Protein AF-A0ABD3VIH6-F1 (afdb_monomer_lite)

Foldseek 3Di:
DPPDDQQDADAAEEEDAEDAAAEAHANYQEYAEYEYAYYHYHDYDEVYQYYAEYEYQEYAYADEEEHYADYAEYEYQYAHAHNYAEDYQDYAEYEYAEHAAAEYAEHYQDYAEYYYQEYHHAEYAEPYQYYAEYEYAYYDHHYQEEPYQYYAEYAYAEHAYDHYAANYLDYNYYHYNYYNDDPNRPPNDPPPDD

Secondary structure (DSSP, 8-state):
--------TT--EEE-SEEEE-SS---EEEEEEEE-SEEEEES---SEEEEEEEE-SEEEEEEBS-SEEEEEEEE-SEEEE-SBS-SEEEEEEEE-SEEEEEEES-SEEEEEEEE-SEEEEEEES-SEEEEEEEE-SEEEE--SS-SEEEEEEEEEEEEEE-SSS-SEEE-SEEEEEEEEE-GGGTTTS-----

pLDDT: mean 76.56, std 15.42, range [29.39, 95.69]

Structure (mmCIF, N/CA/C/O backbone):
data_AF-A0ABD3VIH6-F1
#
_entry.id   AF-A0ABD3VIH6-F1
#
loop_
_atom_site.group_PDB
_atom_site.id
_atom_site.type_symbol
_atom_site.label_atom_id
_atom_site.label_alt_id
_atom_site.label_comp_id
_atom_site.label_asym_id
_atom_site.label_entity_id
_atom_site.label_seq_id
_atom_site.pdbx_PDB_ins_code
_atom_site.Cartn_x
_atom_site.Cartn_y
_atom_site.Cartn_z
_atom_site.occupancy
_atom_site.B_iso_or_equiv
_atom_site.auth_seq_id
_atom_site.auth_comp_id
_atom_site.auth_asym_id
_atom_site.auth_atom_id
_atom_site.pdbx_PDB_model_num
ATOM 1 N N . MET A 1 1 ? 9.967 -10.220 -24.319 1.00 29.39 1 MET A N 1
ATOM 2 C CA . MET A 1 1 ? 11.002 -10.322 -23.259 1.00 29.39 1 MET A CA 1
ATOM 3 C C . MET A 1 1 ? 11.987 -9.163 -23.383 1.00 29.39 1 MET A C 1
ATOM 5 O O . MET A 1 1 ? 12.937 -9.267 -24.146 1.00 29.39 1 MET A O 1
ATOM 9 N N . ASN A 1 2 ? 11.777 -8.056 -22.667 1.00 36.09 2 ASN A N 1
ATOM 10 C CA . ASN A 1 2 ? 12.747 -6.958 -22.644 1.00 36.09 2 ASN A CA 1
ATOM 11 C C . ASN A 1 2 ? 13.640 -7.141 -21.406 1.00 36.09 2 ASN A C 1
ATOM 13 O O . ASN A 1 2 ? 13.218 -6.889 -20.279 1.00 36.09 2 ASN A O 1
ATOM 17 N N . LYS A 1 3 ? 14.837 -7.709 -21.594 1.00 35.62 3 LYS A N 1
ATOM 18 C CA . LYS A 1 3 ? 15.811 -7.922 -20.513 1.00 35.62 3 LYS A CA 1
ATOM 19 C C . LYS A 1 3 ? 16.348 -6.545 -20.106 1.00 35.62 3 LYS A C 1
ATOM 21 O O . LYS A 1 3 ? 17.093 -5.934 -20.864 1.00 35.62 3 LYS A O 1
ATOM 26 N N . GLY A 1 4 ? 15.924 -6.040 -18.946 1.00 44.22 4 GLY A N 1
ATOM 27 C CA . GLY A 1 4 ? 16.182 -4.671 -18.500 1.00 44.22 4 GLY A CA 1
ATOM 28 C C . GLY A 1 4 ? 17.665 -4.297 -18.477 1.00 44.22 4 GLY A C 1
ATOM 29 O O . GLY A 1 4 ? 18.470 -4.749 -17.665 1.00 44.22 4 GLY A O 1
ATOM 30 N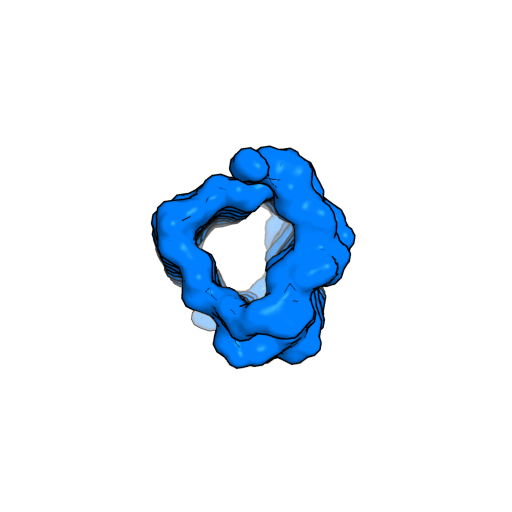 N . LYS A 1 5 ? 18.013 -3.406 -19.394 1.00 41.94 5 LYS A N 1
ATOM 31 C CA . LYS A 1 5 ? 19.244 -2.626 -19.370 1.00 41.94 5 LYS A CA 1
ATOM 32 C C . LYS A 1 5 ? 18.981 -1.380 -18.515 1.00 41.94 5 LYS A C 1
ATOM 34 O O . LYS A 1 5 ? 17.852 -0.900 -18.467 1.00 41.94 5 LYS A O 1
ATOM 39 N N . LEU A 1 6 ? 19.999 -0.847 -17.838 1.00 45.00 6 LEU A N 1
ATOM 40 C CA . LEU A 1 6 ? 19.908 0.463 -17.181 1.00 45.00 6 LEU A CA 1
ATOM 41 C C . LEU A 1 6 ? 19.589 1.513 -18.270 1.00 45.00 6 LEU A C 1
ATOM 43 O O . LEU A 1 6 ? 20.464 1.843 -19.069 1.00 45.00 6 LEU A O 1
ATOM 47 N N . LEU A 1 7 ? 18.346 2.000 -18.348 1.00 53.09 7 LEU A N 1
ATOM 48 C CA . LEU A 1 7 ? 17.840 2.808 -19.472 1.00 53.09 7 LEU A CA 1
ATOM 49 C C . LEU A 1 7 ? 18.227 4.297 -19.383 1.00 53.09 7 LEU A C 1
ATOM 51 O O . LEU A 1 7 ? 17.494 5.153 -19.851 1.00 53.09 7 LEU A O 1
ATOM 55 N N . THR A 1 8 ? 19.433 4.617 -18.902 1.00 50.28 8 THR A N 1
ATOM 56 C CA . THR A 1 8 ? 20.019 5.979 -18.832 1.00 50.28 8 THR A CA 1
ATOM 57 C C . THR A 1 8 ? 19.531 6.878 -17.676 1.00 50.28 8 THR A C 1
ATOM 59 O O . THR A 1 8 ? 18.477 6.679 -17.078 1.00 50.28 8 THR A O 1
ATOM 62 N N . GLN A 1 9 ? 20.336 7.895 -17.326 1.00 54.53 9 GLN A N 1
ATOM 63 C CA . GLN A 1 9 ? 20.065 8.858 -16.240 1.00 54.53 9 GLN A CA 1
ATOM 64 C C . GLN A 1 9 ? 18.928 9.863 -16.535 1.00 54.53 9 GLN A C 1
ATOM 66 O O . GLN A 1 9 ? 18.519 10.571 -15.614 1.00 54.53 9 GLN A O 1
ATOM 71 N N . LYS A 1 10 ? 18.428 9.961 -17.778 1.00 57.69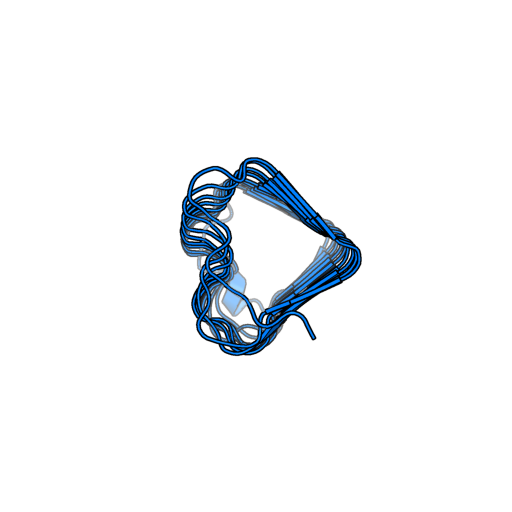 10 LYS A N 1
ATOM 72 C CA . LYS A 1 10 ? 17.572 11.075 -18.244 1.00 57.69 10 LYS A CA 1
ATOM 73 C C . LYS A 1 10 ? 16.137 10.685 -18.644 1.00 57.69 10 LYS A C 1
ATOM 75 O O . LYS A 1 10 ? 15.482 11.451 -19.340 1.00 57.69 10 LYS A O 1
ATOM 80 N N . VAL A 1 11 ? 15.610 9.540 -18.212 1.00 67.12 11 VAL A N 1
ATOM 81 C CA . VAL A 1 11 ? 14.197 9.202 -18.482 1.00 67.12 11 VAL A CA 1
ATOM 82 C C . VAL A 1 11 ? 13.289 9.923 -17.485 1.00 67.12 11 VAL A C 1
ATOM 84 O O . VAL A 1 11 ? 13.303 9.623 -16.295 1.00 67.12 11 VAL A O 1
ATOM 87 N N . THR A 1 12 ? 12.498 10.884 -17.959 1.00 81.50 12 THR A N 1
ATOM 88 C CA . THR A 1 12 ? 11.534 11.630 -17.131 1.00 81.50 12 THR A CA 1
ATOM 89 C C . THR A 1 12 ? 10.175 10.945 -17.055 1.00 81.50 12 THR A C 1
ATOM 91 O O . THR A 1 12 ? 9.548 10.971 -15.998 1.00 81.50 12 THR A O 1
ATOM 94 N N . SER A 1 13 ? 9.745 10.285 -18.125 1.00 84.44 13 SER A N 1
ATOM 95 C CA . SER A 1 13 ? 8.462 9.590 -18.200 1.00 84.44 13 SER A CA 1
ATOM 96 C C . SER A 1 13 ? 8.621 8.273 -18.946 1.00 84.44 13 SER A C 1
ATOM 98 O O . SER A 1 13 ? 9.423 8.181 -19.874 1.00 84.44 13 SER A O 1
ATOM 100 N N . LEU A 1 14 ? 7.866 7.258 -18.542 1.00 84.12 14 LEU A N 1
ATOM 101 C CA . LEU A 1 14 ? 7.833 5.957 -19.200 1.00 84.12 14 LEU A CA 1
ATOM 102 C C . LEU A 1 14 ? 6.381 5.474 -19.268 1.00 84.12 14 LEU A C 1
ATOM 104 O O . LEU A 1 14 ? 5.651 5.590 -18.287 1.00 84.12 14 LEU A O 1
ATOM 108 N N . SER A 1 15 ? 5.981 4.938 -20.418 1.00 86.75 15 SER A N 1
ATOM 109 C CA . SER A 1 15 ? 4.674 4.316 -20.611 1.00 86.75 15 SER A CA 1
ATOM 110 C C . SER A 1 15 ? 4.834 3.005 -21.368 1.00 86.75 15 SER A C 1
ATOM 112 O O . SER A 1 15 ? 5.624 2.931 -22.312 1.00 86.75 15 SER A O 1
ATOM 114 N N . CYS A 1 16 ? 4.124 1.969 -20.944 1.00 82.19 16 CYS A N 1
ATOM 115 C CA . CYS A 1 16 ? 4.079 0.676 -21.619 1.00 82.19 16 CYS A CA 1
ATOM 116 C C . CYS A 1 16 ? 2.756 -0.024 -21.298 1.00 82.19 16 CYS A C 1
ATOM 118 O O . CYS A 1 16 ? 2.253 0.201 -20.207 1.00 82.19 16 CYS A O 1
ATOM 120 N N . PRO A 1 17 ? 2.207 -0.882 -22.174 1.00 80.62 17 PRO A N 1
ATOM 121 C CA . PRO A 1 17 ? 1.016 -1.667 -21.846 1.00 80.62 17 PRO A CA 1
ATOM 122 C C . PRO A 1 17 ? 1.252 -2.520 -20.597 1.00 80.62 17 PRO A C 1
ATOM 124 O O . PRO A 1 17 ? 0.659 -2.241 -19.565 1.00 80.62 17 PRO A O 1
ATOM 127 N N . ASP A 1 18 ? 2.254 -3.403 -20.634 1.00 85.56 18 ASP A N 1
ATOM 128 C CA . ASP A 1 18 ? 2.557 -4.298 -19.516 1.00 85.56 18 ASP A CA 1
ATOM 129 C C . ASP A 1 18 ? 4.038 -4.251 -19.156 1.00 85.56 18 ASP A C 1
ATOM 131 O O . ASP A 1 18 ? 4.921 -4.185 -20.024 1.00 85.56 18 ASP A O 1
ATOM 135 N N . LEU A 1 19 ? 4.329 -4.345 -17.861 1.00 84.12 19 LEU A N 1
ATOM 136 C CA . LEU A 1 19 ? 5.689 -4.454 -17.356 1.00 84.12 19 LEU A CA 1
ATOM 137 C C . LEU A 1 19 ? 5.824 -5.590 -16.344 1.00 84.12 19 LEU A C 1
ATOM 139 O O . LEU A 1 19 ? 5.275 -5.558 -15.246 1.00 84.12 19 LEU A O 1
ATOM 143 N N . TYR A 1 20 ? 6.692 -6.543 -16.679 1.00 81.06 20 TYR A N 1
ATOM 144 C CA . TYR A 1 20 ? 7.114 -7.615 -15.782 1.00 81.06 20 TYR A CA 1
ATOM 145 C C . TYR A 1 20 ? 8.536 -7.353 -15.279 1.00 81.06 20 TYR A C 1
ATOM 147 O O . TYR A 1 20 ? 9.520 -7.533 -16.002 1.00 81.06 20 TYR A O 1
ATOM 155 N N . VAL A 1 21 ? 8.662 -6.942 -14.019 1.00 75.69 21 VAL A N 1
ATOM 156 C CA . VAL A 1 21 ? 9.949 -6.707 -13.353 1.00 75.69 21 VAL A CA 1
ATOM 157 C C . VAL A 1 21 ? 10.338 -7.963 -12.585 1.00 75.69 21 VAL A C 1
ATOM 159 O O . VAL A 1 21 ? 9.818 -8.194 -11.495 1.00 75.69 21 VAL A O 1
ATOM 162 N N . ASN A 1 22 ? 11.251 -8.763 -13.151 1.00 66.06 22 ASN A N 1
ATOM 163 C CA . ASN A 1 22 ? 11.534 -10.122 -12.666 1.00 66.06 22 ASN A CA 1
ATOM 164 C C . ASN A 1 22 ? 12.989 -10.383 -12.209 1.00 66.06 22 ASN A C 1
ATOM 166 O O . ASN A 1 22 ? 13.231 -11.437 -11.629 1.00 66.06 22 ASN A O 1
ATOM 170 N N . MET A 1 23 ? 13.958 -9.481 -12.452 1.00 51.53 23 MET A N 1
ATOM 171 C CA . MET A 1 23 ? 15.358 -9.623 -11.992 1.00 51.53 23 MET A CA 1
ATOM 172 C C . MET A 1 23 ? 16.087 -8.276 -11.817 1.00 51.53 23 MET A C 1
ATOM 174 O O . MET A 1 23 ? 15.589 -7.242 -12.243 1.00 51.53 23 MET A O 1
ATOM 178 N N . GLU A 1 24 ? 17.240 -8.318 -11.132 1.00 54.38 24 GLU A N 1
ATOM 179 C CA . GLU A 1 24 ? 18.151 -7.267 -10.618 1.00 54.38 24 GLU A CA 1
ATOM 180 C C . GLU A 1 24 ? 18.366 -5.989 -11.458 1.00 54.38 24 GLU A C 1
ATOM 182 O O . GLU A 1 24 ? 19.482 -5.657 -11.851 1.00 54.38 24 GLU A O 1
ATOM 187 N N . GLN A 1 25 ? 17.317 -5.220 -11.726 1.00 53.31 25 GLN A N 1
ATOM 188 C CA . GLN A 1 25 ? 17.396 -4.106 -12.666 1.00 53.31 25 GLN A CA 1
ATOM 189 C C . GLN A 1 25 ? 16.786 -2.850 -12.061 1.00 53.31 25 GLN A C 1
ATOM 191 O O . GLN A 1 25 ? 15.627 -2.828 -11.656 1.00 53.31 25 GLN A O 1
ATOM 196 N N . ARG A 1 26 ? 17.592 -1.784 -12.017 1.00 61.09 26 ARG A N 1
ATOM 197 C CA . ARG A 1 26 ? 17.090 -0.421 -11.835 1.00 61.09 26 ARG A CA 1
ATOM 198 C C . ARG A 1 26 ? 16.851 0.172 -13.214 1.00 61.09 26 ARG A C 1
ATOM 200 O O . ARG A 1 26 ? 17.785 0.216 -14.009 1.00 61.09 26 ARG A O 1
ATOM 207 N N . PHE A 1 27 ? 15.645 0.662 -13.476 1.00 65.38 27 PHE A N 1
ATOM 208 C CA . PHE A 1 27 ? 15.336 1.291 -14.762 1.00 65.38 27 PHE A CA 1
ATOM 209 C C . PHE A 1 27 ? 15.878 2.717 -14.821 1.00 65.38 27 PHE A C 1
ATOM 211 O O . PHE A 1 27 ? 16.510 3.091 -15.804 1.00 65.38 27 PHE A O 1
ATOM 218 N N . ALA A 1 28 ? 15.693 3.487 -13.743 1.00 70.38 28 ALA A N 1
ATOM 219 C CA . ALA A 1 28 ? 16.123 4.880 -13.684 1.00 70.38 28 ALA A CA 1
ATOM 220 C C . ALA A 1 28 ? 16.535 5.328 -12.273 1.00 70.38 28 ALA A C 1
ATOM 222 O O . ALA A 1 28 ? 16.116 4.782 -11.247 1.00 70.38 28 ALA A O 1
ATOM 223 N N . GLN A 1 29 ? 17.340 6.390 -12.198 1.00 77.69 29 GLN A N 1
ATOM 224 C CA . GLN A 1 29 ? 17.613 7.066 -10.927 1.00 77.69 29 GLN A CA 1
ATOM 225 C C . GLN A 1 29 ? 16.412 7.917 -10.488 1.00 77.69 29 GLN A C 1
ATOM 227 O O . GLN A 1 29 ? 16.014 7.894 -9.320 1.00 77.69 29 GLN A O 1
ATOM 232 N N . LYS A 1 30 ? 15.816 8.654 -11.423 1.00 83.00 30 LYS A N 1
ATOM 233 C CA . LYS A 1 30 ? 14.614 9.458 -11.214 1.00 83.00 30 LYS A CA 1
ATOM 234 C C . LYS A 1 30 ? 13.673 9.206 -12.382 1.00 83.00 30 LYS A C 1
ATOM 236 O O . LYS A 1 30 ? 14.130 9.233 -13.512 1.00 83.00 30 LYS A O 1
ATOM 241 N N . LEU A 1 31 ? 12.404 8.990 -12.077 1.00 85.12 31 LEU A N 1
ATOM 242 C CA . LEU A 1 31 ? 11.290 9.014 -13.014 1.00 85.12 31 LEU A CA 1
ATOM 243 C C . LEU A 1 31 ? 10.265 9.997 -12.446 1.00 85.12 31 LEU A C 1
ATOM 245 O O . LEU A 1 31 ? 9.973 9.979 -11.251 1.00 85.12 31 LEU A O 1
ATOM 249 N N . THR A 1 32 ? 9.743 10.888 -13.272 1.00 90.50 32 THR A N 1
ATOM 250 C CA . THR A 1 32 ? 8.636 11.763 -12.883 1.00 90.50 32 THR A CA 1
ATOM 251 C C . THR A 1 32 ? 7.331 10.986 -12.978 1.00 90.50 32 THR A C 1
ATOM 253 O O . THR A 1 32 ? 6.587 10.942 -12.003 1.00 90.50 32 THR A O 1
ATOM 256 N N . SER A 1 33 ? 7.082 10.304 -14.094 1.00 90.62 33 SER A N 1
ATOM 257 C CA . SER A 1 33 ? 5.862 9.515 -14.277 1.00 90.62 33 SER A CA 1
ATOM 258 C C . SER A 1 33 ? 6.155 8.127 -14.838 1.00 90.62 33 SER A C 1
ATOM 260 O O . SER A 1 33 ? 7.060 7.950 -15.655 1.00 90.62 33 SER A O 1
ATOM 262 N N . PHE A 1 34 ? 5.402 7.138 -14.370 1.00 89.56 34 PHE A N 1
ATOM 263 C CA . PHE A 1 34 ? 5.342 5.816 -14.975 1.00 89.56 34 PHE A CA 1
ATOM 264 C C . PHE A 1 34 ? 3.878 5.401 -15.105 1.00 89.56 34 PHE A C 1
ATOM 266 O O . PHE A 1 34 ? 3.138 5.490 -14.122 1.00 89.56 34 PHE A O 1
ATOM 273 N N . SER A 1 35 ? 3.474 4.989 -16.305 1.00 90.75 35 SER A N 1
ATOM 274 C CA . SER A 1 35 ? 2.123 4.505 -16.584 1.00 90.75 35 SER A CA 1
ATOM 275 C C . SER A 1 35 ? 2.139 3.150 -17.275 1.00 90.75 35 SER A C 1
ATOM 277 O O . SER A 1 35 ? 2.904 2.949 -18.219 1.00 90.75 35 SER A O 1
ATOM 279 N N . CYS A 1 36 ? 1.264 2.248 -16.855 1.00 88.12 36 CYS A N 1
ATOM 280 C CA . CYS A 1 36 ? 0.989 1.017 -17.588 1.00 88.12 36 CYS A CA 1
ATOM 281 C C . CYS A 1 36 ? -0.458 0.560 -17.415 1.00 88.12 36 CYS A C 1
ATOM 283 O O . CYS A 1 36 ? -1.202 1.184 -16.668 1.00 88.12 36 CYS A O 1
ATOM 285 N N . GLN A 1 37 ? -0.878 -0.474 -18.133 1.00 90.31 37 GLN A N 1
ATOM 286 C CA . GLN A 1 37 ? -2.044 -1.255 -17.731 1.00 90.31 37 GLN A CA 1
ATOM 287 C C . GLN A 1 37 ? -1.614 -2.169 -16.589 1.00 90.31 37 GLN A C 1
ATOM 289 O O . GLN A 1 37 ? -1.944 -1.861 -15.444 1.00 90.31 37 GLN A O 1
ATOM 294 N N . ASP A 1 38 ? -0.708 -3.113 -16.859 1.00 89.62 38 ASP A N 1
ATOM 295 C CA . ASP A 1 38 ? -0.347 -4.127 -15.869 1.00 89.62 38 ASP A CA 1
ATOM 296 C C . ASP A 1 38 ? 1.100 -3.997 -15.392 1.00 89.62 38 ASP A C 1
ATOM 298 O O . ASP A 1 38 ? 2.065 -4.018 -16.168 1.00 89.62 38 ASP A O 1
ATOM 302 N N . LEU A 1 39 ? 1.282 -3.906 -14.073 1.00 87.38 39 LEU A N 1
ATOM 303 C CA . LEU A 1 39 ? 2.591 -3.931 -13.430 1.00 87.38 39 LEU A CA 1
ATOM 304 C C . LEU A 1 39 ? 2.750 -5.167 -12.548 1.00 87.38 39 LEU A C 1
ATOM 306 O O . LEU A 1 39 ? 2.288 -5.219 -11.407 1.00 87.38 39 LEU A O 1
ATOM 310 N N . HIS A 1 40 ? 3.544 -6.123 -13.015 1.00 86.06 40 HIS A N 1
ATOM 311 C CA . HIS A 1 40 ? 3.919 -7.290 -12.227 1.00 86.06 40 HIS A CA 1
ATOM 312 C C . HIS A 1 40 ? 5.345 -7.156 -11.698 1.00 86.06 40 HIS A C 1
ATOM 314 O O . HIS A 1 40 ? 6.316 -7.068 -12.452 1.00 86.06 40 HIS A O 1
ATOM 320 N N . VAL A 1 41 ? 5.497 -7.195 -10.375 1.00 79.75 41 VAL A N 1
ATOM 321 C CA . VAL A 1 41 ? 6.793 -7.063 -9.701 1.00 79.75 41 VAL A CA 1
ATOM 322 C C . VAL A 1 41 ? 7.097 -8.319 -8.895 1.00 79.75 41 VAL A C 1
ATOM 324 O O . VAL A 1 41 ? 6.589 -8.538 -7.788 1.00 79.75 41 VAL A O 1
ATOM 327 N N . ASN A 1 42 ? 8.008 -9.128 -9.430 1.00 75.06 42 ASN A N 1
ATOM 328 C CA . ASN A 1 42 ? 8.465 -10.377 -8.835 1.00 75.06 42 ASN A CA 1
ATOM 329 C C . ASN A 1 42 ? 9.978 -10.313 -8.573 1.00 75.06 42 ASN A C 1
ATOM 331 O O . ASN A 1 42 ? 10.736 -9.866 -9.417 1.00 75.06 42 ASN A O 1
ATOM 335 N N . LYS A 1 43 ? 10.446 -10.778 -7.406 1.00 66.31 43 LYS A N 1
ATOM 336 C CA . LYS A 1 43 ? 11.869 -11.045 -7.085 1.00 66.31 43 LYS A CA 1
ATOM 337 C C . LYS A 1 43 ? 12.886 -10.092 -7.755 1.00 66.31 43 LYS A C 1
ATOM 339 O O . LYS A 1 43 ? 13.622 -10.471 -8.652 1.00 66.31 43 LYS A O 1
ATOM 344 N N . GLY A 1 44 ? 12.994 -8.856 -7.283 1.00 58.28 44 GLY A N 1
ATOM 345 C CA . GLY A 1 44 ? 13.927 -7.886 -7.869 1.00 58.28 44 GLY A CA 1
ATOM 346 C C . GLY A 1 44 ? 13.838 -6.533 -7.178 1.00 58.28 44 GLY A C 1
ATOM 347 O O . GLY A 1 44 ? 12.890 -6.277 -6.430 1.00 58.28 44 GLY A O 1
ATOM 348 N N . LYS A 1 45 ? 14.858 -5.678 -7.333 1.00 66.19 45 LYS A N 1
ATOM 349 C CA . LYS A 1 45 ? 14.916 -4.362 -6.672 1.00 66.19 45 LYS A CA 1
ATOM 350 C C . LYS A 1 45 ? 14.597 -3.229 -7.645 1.00 66.19 45 LYS A C 1
ATOM 352 O O . LYS A 1 45 ? 15.323 -3.047 -8.604 1.00 66.19 45 LYS A O 1
ATOM 357 N N . ARG A 1 46 ? 13.651 -2.390 -7.218 1.00 71.81 46 ARG A N 1
ATOM 358 C CA . ARG A 1 46 ? 13.386 -0.988 -7.574 1.00 71.81 46 ARG A CA 1
ATOM 359 C C . ARG A 1 46 ? 13.302 -0.621 -9.056 1.00 71.81 46 ARG A C 1
ATOM 361 O O . ARG A 1 46 ? 14.326 -0.457 -9.706 1.00 71.81 46 ARG A O 1
ATOM 368 N N . LEU A 1 47 ? 12.095 -0.254 -9.486 1.00 74.06 47 LEU A N 1
ATOM 369 C CA . LEU A 1 47 ? 11.844 0.457 -10.740 1.00 74.06 47 LEU A CA 1
ATOM 370 C C . LEU A 1 47 ? 12.689 1.742 -10.816 1.00 74.06 47 LEU A C 1
ATOM 372 O O . LEU A 1 47 ? 13.440 1.958 -11.765 1.00 74.06 47 LEU A O 1
ATOM 376 N N . ALA A 1 48 ? 12.641 2.552 -9.755 1.00 78.12 48 ALA A N 1
ATOM 377 C CA . ALA A 1 48 ? 13.413 3.783 -9.645 1.00 78.12 48 ALA A CA 1
ATOM 378 C C . ALA A 1 48 ? 13.886 4.054 -8.215 1.00 78.12 48 ALA A C 1
ATOM 380 O O . ALA A 1 48 ? 13.412 3.465 -7.239 1.00 78.12 48 ALA A O 1
ATOM 381 N N . HIS A 1 49 ? 14.834 4.978 -8.057 1.00 82.62 49 HIS A N 1
ATOM 382 C CA . HIS A 1 49 ? 15.145 5.506 -6.729 1.00 82.62 49 HIS A CA 1
ATOM 383 C C . HIS A 1 49 ? 14.116 6.563 -6.287 1.00 82.62 49 HIS A C 1
ATOM 385 O O . HIS A 1 49 ? 13.673 6.526 -5.136 1.00 82.62 49 HIS A O 1
ATOM 391 N N . LYS A 1 50 ? 13.702 7.457 -7.191 1.00 86.56 50 LYS A N 1
ATOM 392 C CA . LYS A 1 50 ? 12.566 8.372 -7.003 1.00 86.56 50 LYS A CA 1
ATOM 393 C C . LYS A 1 50 ? 11.587 8.203 -8.158 1.00 86.56 50 LYS A C 1
ATOM 395 O O . LYS A 1 50 ? 12.020 8.217 -9.306 1.00 86.56 50 LYS A O 1
ATOM 400 N N . LEU A 1 51 ? 10.311 8.083 -7.823 1.00 88.56 51 LEU A N 1
ATOM 401 C CA . LEU A 1 51 ? 9.191 8.127 -8.751 1.00 88.56 51 LEU A CA 1
ATOM 402 C C . LEU A 1 51 ? 8.212 9.181 -8.229 1.00 88.56 51 LEU A C 1
ATOM 404 O O . LEU A 1 51 ? 7.910 9.155 -7.040 1.00 88.56 51 LEU A O 1
ATOM 408 N N . THR A 1 52 ? 7.763 10.136 -9.038 1.00 93.06 52 THR A N 1
ATOM 409 C CA . THR A 1 52 ? 6.763 11.104 -8.547 1.00 93.06 52 THR A CA 1
ATOM 410 C C . THR A 1 52 ? 5.366 10.501 -8.629 1.00 93.06 52 THR A C 1
ATOM 412 O O . THR A 1 52 ? 4.681 10.455 -7.609 1.00 93.06 52 THR A O 1
ATOM 415 N N . SER A 1 53 ? 4.980 9.980 -9.793 1.00 93.69 53 SER A N 1
ATOM 416 C CA . SER A 1 53 ? 3.666 9.381 -10.028 1.00 93.69 53 SER A CA 1
ATOM 417 C C . SER A 1 53 ? 3.777 7.995 -10.659 1.00 93.69 53 SER A C 1
ATOM 419 O O . SER A 1 53 ? 4.556 7.801 -11.594 1.00 93.69 53 SER A O 1
ATOM 421 N N . LEU A 1 54 ? 2.991 7.054 -10.142 1.00 92.62 54 LEU A N 1
ATOM 422 C CA . LEU A 1 54 ? 2.727 5.755 -10.745 1.00 92.62 54 LEU A CA 1
ATOM 423 C C . LEU A 1 54 ? 1.228 5.627 -11.005 1.00 92.62 54 LEU A C 1
ATOM 425 O O . LEU A 1 54 ? 0.445 5.755 -10.064 1.00 92.62 54 LEU A O 1
ATOM 429 N N . SER A 1 55 ? 0.864 5.352 -12.254 1.00 94.62 55 SER A N 1
ATOM 430 C CA . SER A 1 55 ? -0.495 4.992 -12.647 1.00 94.62 55 SER A CA 1
ATOM 431 C C . SER A 1 55 ? -0.507 3.609 -13.286 1.00 94.62 55 SER A C 1
ATOM 433 O O . SER A 1 55 ? 0.269 3.353 -14.203 1.00 94.62 55 SER A O 1
ATOM 435 N N . CYS A 1 56 ? -1.389 2.734 -12.836 1.00 92.38 56 CYS A N 1
ATOM 436 C CA . CYS A 1 56 ? -1.646 1.448 -13.480 1.00 92.38 56 CYS A CA 1
ATOM 437 C C . CYS A 1 56 ? -3.120 1.068 -13.362 1.00 92.38 56 CYS A C 1
ATOM 439 O O . CYS A 1 56 ? -3.835 1.720 -12.606 1.00 92.38 56 CYS A O 1
ATOM 441 N N . GLN A 1 57 ? -3.572 0.091 -14.144 1.00 93.62 57 GLN A N 1
ATOM 442 C CA . GLN A 1 57 ? -4.857 -0.575 -13.909 1.00 93.62 57 GLN A CA 1
ATOM 443 C C . GLN A 1 57 ? -4.657 -1.620 -12.811 1.00 93.62 57 GLN A C 1
ATOM 445 O O . GLN A 1 57 ? -5.207 -1.489 -11.718 1.00 93.62 57 GLN A O 1
ATOM 450 N N . ASP A 1 58 ? -3.702 -2.518 -13.047 1.00 93.06 58 ASP A N 1
ATOM 451 C CA . ASP A 1 58 ? -3.371 -3.607 -12.146 1.00 93.06 58 ASP A CA 1
ATOM 452 C C . ASP A 1 58 ? -1.922 -3.530 -11.670 1.00 93.06 58 ASP A C 1
ATOM 454 O O . ASP A 1 58 ? -0.971 -3.311 -12.432 1.00 93.06 58 ASP A O 1
ATOM 458 N N . LEU A 1 59 ? -1.722 -3.765 -10.375 1.00 90.00 59 LEU A N 1
ATOM 459 C CA . LEU A 1 59 ? -0.393 -3.894 -9.796 1.00 90.00 59 LEU A CA 1
ATOM 460 C C . LEU A 1 59 ? -0.327 -5.114 -8.892 1.00 90.00 59 LEU A C 1
ATOM 462 O O . LEU A 1 59 ? -0.871 -5.145 -7.788 1.00 90.00 59 LEU A O 1
ATOM 466 N N . HIS A 1 60 ? 0.477 -6.085 -9.316 1.00 87.88 60 HIS A N 1
ATOM 467 C CA . HIS A 1 60 ? 0.736 -7.300 -8.559 1.00 87.88 60 HIS A CA 1
ATOM 468 C C . HIS A 1 60 ? 2.179 -7.329 -8.056 1.00 87.88 60 HIS A C 1
ATOM 470 O O . HIS A 1 60 ? 3.136 -7.468 -8.824 1.00 87.88 60 HIS A O 1
ATOM 476 N N . MET A 1 61 ? 2.361 -7.274 -6.737 1.00 81.44 61 MET A N 1
ATOM 477 C CA . MET A 1 61 ? 3.658 -7.496 -6.093 1.00 81.44 61 MET A CA 1
ATOM 478 C C . MET A 1 61 ? 3.640 -8.799 -5.307 1.00 81.44 61 MET A C 1
ATOM 480 O O . MET A 1 61 ? 2.872 -8.908 -4.364 1.00 81.44 61 MET A O 1
ATOM 484 N N . ASN A 1 62 ? 4.522 -9.757 -5.612 1.00 75.75 62 ASN A N 1
ATOM 485 C CA . ASN A 1 62 ? 4.493 -11.065 -4.930 1.00 75.75 62 ASN A CA 1
ATOM 486 C C . ASN A 1 62 ? 5.657 -11.368 -3.983 1.00 75.75 62 ASN A C 1
ATOM 488 O O . ASN A 1 62 ? 5.474 -12.023 -2.963 1.00 75.75 62 ASN A O 1
ATOM 492 N N . LYS A 1 63 ? 6.896 -11.034 -4.356 1.00 69.19 63 LYS A N 1
ATOM 493 C CA . LYS A 1 63 ? 8.098 -11.328 -3.548 1.00 69.19 63 LYS A CA 1
ATOM 494 C C . LYS A 1 63 ? 9.124 -10.235 -3.788 1.00 69.19 63 LYS A C 1
ATOM 496 O O . LYS A 1 63 ? 10.017 -10.391 -4.614 1.00 69.19 63 LYS A O 1
ATOM 501 N N . GLY A 1 64 ? 8.976 -9.103 -3.106 1.00 62.16 64 GLY A N 1
ATOM 502 C CA . GLY A 1 64 ? 9.752 -7.892 -3.387 1.00 62.16 64 GLY A CA 1
ATOM 503 C C . GLY A 1 64 ? 10.228 -7.166 -2.132 1.00 62.16 64 GLY A C 1
ATOM 504 O O . GLY A 1 64 ? 9.593 -7.216 -1.076 1.00 62.16 64 GLY A O 1
ATOM 505 N N . LYS A 1 65 ? 11.372 -6.473 -2.239 1.00 61.97 65 LYS A N 1
ATOM 506 C CA . LYS A 1 65 ? 11.892 -5.630 -1.145 1.00 61.97 65 LYS A CA 1
ATOM 507 C C . LYS A 1 65 ? 11.426 -4.176 -1.228 1.00 61.97 65 LYS A C 1
ATOM 509 O O . LYS A 1 65 ? 11.146 -3.596 -0.185 1.00 61.97 65 LYS A O 1
ATOM 514 N N . LEU A 1 66 ? 11.450 -3.573 -2.422 1.00 72.69 66 LEU A N 1
ATOM 515 C CA . LEU A 1 66 ? 11.091 -2.166 -2.633 1.00 72.69 66 LEU A CA 1
ATOM 516 C C . LEU A 1 66 ? 10.861 -1.845 -4.118 1.00 72.69 66 LEU A C 1
ATOM 518 O O . LEU A 1 66 ? 11.766 -2.109 -4.914 1.00 72.69 66 LEU A O 1
ATOM 522 N N . LEU A 1 67 ? 9.732 -1.211 -4.461 1.00 77.00 67 LEU A N 1
ATOM 523 C CA . LEU A 1 67 ? 9.455 -0.667 -5.801 1.00 77.00 67 LEU A CA 1
ATOM 524 C C . LEU A 1 67 ? 10.196 0.654 -6.034 1.00 77.00 67 LEU A C 1
ATOM 526 O O . LEU A 1 67 ? 10.848 0.845 -7.057 1.00 77.00 67 LEU A O 1
ATOM 530 N N . THR A 1 68 ? 10.141 1.563 -5.064 1.00 81.44 68 THR A N 1
ATOM 531 C CA . THR A 1 68 ? 10.861 2.840 -5.114 1.00 81.44 68 THR A CA 1
ATOM 532 C C . THR A 1 68 ? 11.159 3.355 -3.715 1.00 81.44 68 THR A C 1
ATOM 534 O O . THR A 1 68 ? 10.536 2.972 -2.728 1.00 81.44 68 THR A O 1
ATOM 537 N N . GLN A 1 69 ? 12.160 4.219 -3.589 1.00 85.50 69 GLN A N 1
ATOM 538 C CA . GLN A 1 69 ? 12.457 4.828 -2.301 1.00 85.50 69 GLN A CA 1
ATOM 539 C C . GLN A 1 69 ? 11.455 5.926 -1.948 1.00 85.50 69 GLN A C 1
ATOM 541 O O . GLN A 1 69 ? 11.008 6.014 -0.804 1.00 85.50 69 GLN A O 1
ATOM 546 N N . LYS A 1 70 ? 11.081 6.734 -2.936 1.00 89.06 70 LYS A N 1
ATOM 547 C CA . LYS A 1 70 ? 10.056 7.764 -2.801 1.00 89.06 70 LYS A CA 1
ATOM 548 C C . LYS A 1 70 ? 9.058 7.605 -3.933 1.00 89.06 70 LYS A C 1
ATOM 550 O O . LYS A 1 70 ? 9.478 7.511 -5.086 1.00 89.06 70 LYS A O 1
ATOM 555 N N . LEU A 1 71 ? 7.790 7.577 -3.558 1.00 90.25 71 LEU A N 1
ATOM 556 C CA . LEU A 1 71 ? 6.642 7.712 -4.432 1.00 90.25 71 LEU A CA 1
ATOM 557 C C . LEU A 1 71 ? 5.781 8.844 -3.879 1.00 90.25 71 LEU A C 1
ATOM 559 O O . LEU A 1 71 ? 5.582 8.904 -2.667 1.00 90.25 71 LEU A O 1
ATOM 563 N N . THR A 1 72 ? 5.330 9.776 -4.709 1.00 93.56 72 THR A N 1
ATOM 564 C CA . THR A 1 72 ? 4.409 10.815 -4.227 1.00 93.56 72 THR A CA 1
ATOM 565 C C . THR A 1 72 ? 2.975 10.340 -4.397 1.00 93.56 72 THR A C 1
ATOM 567 O O . THR A 1 72 ? 2.230 10.342 -3.420 1.00 93.56 72 THR A O 1
ATOM 570 N N . PHE A 1 73 ? 2.635 9.859 -5.592 1.00 94.31 73 PHE A N 1
ATOM 571 C CA . PHE A 1 73 ? 1.293 9.414 -5.953 1.00 94.31 73 PHE A CA 1
ATOM 572 C C . PHE A 1 73 ? 1.327 7.999 -6.526 1.00 94.31 73 PHE A C 1
ATOM 574 O O . PHE A 1 73 ? 2.150 7.697 -7.391 1.00 94.31 73 PHE A O 1
ATOM 581 N N . LEU A 1 74 ? 0.427 7.153 -6.036 1.00 93.50 74 LEU A N 1
ATOM 582 C CA . LEU A 1 74 ? 0.081 5.871 -6.634 1.00 93.50 74 LEU A CA 1
ATOM 583 C C . LEU A 1 74 ? -1.418 5.871 -6.927 1.00 93.50 74 LEU A C 1
ATOM 585 O O . LEU A 1 74 ? -2.206 6.023 -5.996 1.00 93.50 74 LEU A O 1
ATOM 589 N N . SER A 1 75 ? -1.778 5.693 -8.193 1.00 95.69 75 SER A N 1
ATOM 590 C CA . SER A 1 75 ? -3.149 5.444 -8.631 1.00 95.69 75 SER A CA 1
ATOM 591 C C . SER A 1 75 ? -3.203 4.077 -9.291 1.00 95.69 75 SER A C 1
ATOM 593 O O . SER A 1 75 ? -2.509 3.849 -10.280 1.00 95.69 75 SER A O 1
ATOM 595 N N . CYS A 1 76 ? -3.979 3.166 -8.724 1.00 93.81 76 CYS A N 1
ATOM 596 C CA . CYS A 1 76 ? -4.127 1.812 -9.243 1.00 93.81 76 CYS A CA 1
ATOM 597 C C . CYS A 1 76 ? -5.476 1.274 -8.789 1.00 93.81 76 CYS A C 1
ATOM 599 O O . CYS A 1 76 ? -5.595 1.074 -7.586 1.00 93.81 76 CYS A O 1
ATOM 601 N N . PRO A 1 77 ? -6.474 1.084 -9.668 1.00 94.62 77 PRO A N 1
ATOM 602 C CA . PRO A 1 77 ? -7.731 0.431 -9.316 1.00 94.62 77 PRO A CA 1
ATOM 603 C C . PRO A 1 77 ? -7.504 -0.843 -8.505 1.00 94.62 77 PRO A C 1
ATOM 605 O O . PRO A 1 77 ? -7.980 -0.897 -7.375 1.00 94.62 77 PRO A O 1
ATOM 608 N N . ASP A 1 78 ? -6.642 -1.738 -8.990 1.00 93.50 78 ASP A N 1
ATOM 609 C CA . ASP A 1 78 ? -6.453 -3.060 -8.399 1.00 93.50 78 ASP A CA 1
ATOM 610 C C . ASP A 1 78 ? -5.031 -3.269 -7.871 1.00 93.50 78 ASP A C 1
ATOM 612 O O . ASP A 1 78 ? -4.073 -3.537 -8.607 1.00 93.50 78 ASP A O 1
ATOM 616 N N . LEU A 1 79 ? -4.862 -3.157 -6.550 1.00 90.50 79 LEU A N 1
ATOM 617 C CA . LEU A 1 79 ? -3.561 -3.294 -5.901 1.00 90.50 79 LEU A CA 1
ATOM 618 C C . LEU A 1 79 ? -3.452 -4.594 -5.100 1.00 90.50 79 LEU A C 1
ATOM 620 O O . LEU A 1 79 ? -3.925 -4.717 -3.969 1.00 90.50 79 LEU A O 1
ATOM 624 N N . HIS A 1 80 ? -2.682 -5.537 -5.633 1.00 88.19 80 HIS A N 1
ATOM 625 C CA . HIS A 1 80 ? -2.439 -6.833 -5.015 1.00 88.19 80 HIS A CA 1
ATOM 626 C C . HIS A 1 80 ? -1.012 -6.932 -4.470 1.00 88.19 80 HIS A C 1
ATOM 628 O O . HIS A 1 80 ? -0.030 -7.048 -5.209 1.00 88.19 80 HIS A O 1
ATOM 634 N N . VAL A 1 81 ? -0.876 -6.944 -3.142 1.00 81.00 81 VAL A N 1
ATOM 635 C CA . VAL A 1 81 ? 0.421 -7.002 -2.456 1.00 81.00 81 VAL A CA 1
ATOM 636 C C . VAL A 1 81 ? 0.540 -8.279 -1.623 1.00 81.00 81 VAL A C 1
ATOM 638 O O . VAL A 1 81 ? -0.032 -8.440 -0.545 1.00 81.00 81 VAL A O 1
ATOM 641 N N . ASN A 1 82 ? 1.377 -9.192 -2.097 1.00 76.94 82 ASN A N 1
ATOM 642 C CA . ASN A 1 82 ? 1.670 -10.486 -1.500 1.00 76.94 82 ASN A CA 1
ATOM 643 C C . ASN A 1 82 ? 3.167 -10.583 -1.135 1.00 76.94 82 ASN A C 1
ATOM 645 O O . ASN A 1 82 ? 4.011 -10.111 -1.879 1.00 76.94 82 ASN A O 1
ATOM 649 N N . ILE A 1 83 ? 3.513 -11.135 0.035 1.00 61.69 83 ILE A N 1
ATOM 650 C CA . ILE A 1 83 ? 4.887 -11.330 0.578 1.00 61.69 83 ILE A CA 1
ATOM 651 C C . ILE A 1 83 ? 5.871 -10.191 0.222 1.00 61.69 83 ILE A C 1
ATOM 653 O O . ILE A 1 83 ? 6.951 -10.393 -0.345 1.00 61.69 83 ILE A O 1
ATOM 657 N N . VAL A 1 84 ? 5.521 -8.957 0.594 1.00 62.16 84 VAL A N 1
ATOM 658 C CA . VAL A 1 84 ? 6.353 -7.767 0.346 1.00 62.16 84 VAL A CA 1
ATOM 659 C C . VAL A 1 84 ? 6.947 -7.223 1.649 1.00 62.16 84 VAL A C 1
ATOM 661 O O . VAL A 1 84 ? 6.277 -7.120 2.681 1.00 62.16 84 VAL A O 1
ATOM 664 N N . GLN A 1 85 ? 8.234 -6.849 1.618 1.00 62.38 85 GLN A N 1
ATOM 665 C CA . GLN A 1 85 ? 8.828 -6.083 2.723 1.00 62.38 85 GLN A CA 1
ATOM 666 C C . GLN A 1 85 ? 8.357 -4.628 2.714 1.00 62.38 85 GLN A C 1
ATOM 668 O O . GLN A 1 85 ? 8.206 -4.052 3.794 1.00 62.38 85 GLN A O 1
ATOM 673 N N . ARG A 1 86 ? 8.238 -4.036 1.513 1.00 73.44 86 ARG A N 1
ATOM 674 C CA . ARG A 1 86 ? 7.847 -2.642 1.282 1.00 73.44 86 ARG A CA 1
ATOM 675 C C . ARG A 1 86 ? 7.503 -2.324 -0.183 1.00 73.44 86 ARG A C 1
ATOM 677 O O . ARG A 1 86 ? 8.263 -2.713 -1.064 1.00 73.44 86 ARG A O 1
ATOM 684 N N . LEU A 1 87 ? 6.440 -1.552 -0.437 1.00 78.06 87 LEU A N 1
ATOM 685 C CA . LEU A 1 87 ? 6.168 -0.924 -1.743 1.00 78.06 87 LEU A CA 1
ATOM 686 C C . LEU A 1 87 ? 7.068 0.309 -1.909 1.00 78.06 87 LEU A C 1
ATOM 688 O O . LEU A 1 87 ? 7.933 0.336 -2.786 1.00 78.06 87 LEU A O 1
ATOM 692 N N . ALA A 1 88 ? 6.975 1.270 -0.983 1.00 81.62 88 ALA A N 1
ATOM 693 C CA . ALA A 1 88 ? 7.849 2.445 -0.933 1.00 81.62 88 ALA A CA 1
ATOM 694 C C . ALA A 1 88 ? 8.312 2.792 0.492 1.00 81.62 88 ALA A C 1
ATOM 696 O O . ALA A 1 88 ? 7.666 2.449 1.478 1.00 81.62 88 ALA A O 1
ATOM 697 N N . GLN A 1 89 ? 9.458 3.467 0.654 1.00 83.50 89 GLN A N 1
ATOM 698 C CA . GLN A 1 89 ? 9.821 4.010 1.980 1.00 83.50 89 GLN A CA 1
ATOM 699 C C . GLN A 1 89 ? 8.938 5.193 2.349 1.00 83.50 89 GLN A C 1
ATOM 701 O O . GLN A 1 89 ? 8.506 5.305 3.496 1.00 83.50 89 GLN A O 1
ATOM 706 N N . LYS A 1 90 ? 8.660 6.052 1.375 1.00 86.31 90 LYS A N 1
ATOM 707 C CA . LYS A 1 90 ? 7.696 7.135 1.501 1.00 86.31 90 LYS A CA 1
ATOM 708 C C . L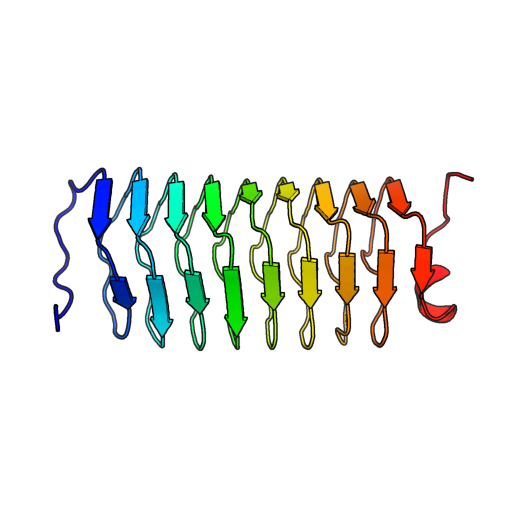YS A 1 90 ? 6.726 7.032 0.339 1.00 86.31 90 LYS A C 1
ATOM 710 O O . LYS A 1 90 ? 7.183 6.987 -0.803 1.00 86.31 90 LYS A O 1
ATOM 715 N N . LEU A 1 91 ? 5.444 6.997 0.667 1.00 88.44 91 LEU A N 1
ATOM 716 C CA . LEU A 1 91 ? 4.338 7.170 -0.258 1.00 88.44 91 LEU A CA 1
ATOM 717 C C . LEU A 1 91 ? 3.467 8.274 0.326 1.00 88.44 91 LEU A C 1
ATOM 719 O O . LEU A 1 91 ? 3.147 8.203 1.504 1.00 88.44 91 LEU A O 1
ATOM 723 N N . THR A 1 92 ? 3.170 9.333 -0.418 1.00 92.38 92 THR A N 1
ATOM 724 C CA . THR A 1 92 ? 2.338 10.413 0.129 1.00 92.38 92 THR A CA 1
ATOM 725 C C . THR A 1 92 ? 0.862 10.053 0.001 1.00 92.38 92 THR A C 1
ATOM 727 O O . THR A 1 92 ? 0.162 10.039 1.011 1.00 92.38 92 THR A O 1
ATOM 730 N N . PHE A 1 93 ? 0.432 9.684 -1.206 1.00 93.62 93 PHE A N 1
ATOM 731 C CA . PHE A 1 93 ? -0.960 9.394 -1.537 1.00 93.62 93 PHE A CA 1
ATOM 732 C C . PHE A 1 93 ? -1.086 8.061 -2.272 1.00 93.62 93 PHE A C 1
ATOM 734 O O . PHE A 1 93 ? -0.333 7.802 -3.215 1.00 93.62 93 PHE A O 1
ATOM 741 N N . LEU A 1 94 ? -2.049 7.246 -1.853 1.00 92.19 94 LEU A N 1
ATOM 742 C CA . LEU A 1 94 ? -2.494 6.062 -2.581 1.00 92.19 94 LEU A CA 1
ATOM 743 C C . LEU A 1 94 ? -3.993 6.162 -2.813 1.00 92.19 94 LEU A C 1
ATOM 745 O O . LEU A 1 94 ? -4.736 6.418 -1.867 1.00 92.19 94 LEU A O 1
ATOM 749 N N . SER A 1 95 ? -4.389 5.963 -4.064 1.00 94.31 95 SER A N 1
ATOM 750 C CA . SER A 1 95 ? -5.777 5.835 -4.485 1.00 94.31 95 SER A CA 1
ATOM 751 C C . SER A 1 95 ? -5.940 4.521 -5.234 1.00 94.31 95 SER A C 1
ATOM 753 O O . SER A 1 95 ? -5.191 4.255 -6.177 1.00 94.31 95 SER A O 1
ATOM 755 N N . CYS A 1 96 ? -6.912 3.724 -4.818 1.00 92.88 96 CYS A N 1
ATOM 756 C CA . CYS A 1 96 ? -7.303 2.489 -5.485 1.00 92.88 96 CYS A CA 1
ATOM 757 C C . CYS A 1 96 ? -8.812 2.280 -5.384 1.00 92.88 96 CYS A C 1
ATOM 759 O O . CYS A 1 96 ? -9.492 3.034 -4.691 1.00 92.88 96 CYS A O 1
ATOM 761 N N . GLN A 1 97 ? -9.334 1.294 -6.101 1.00 94.75 97 GLN A N 1
ATOM 762 C CA . GLN A 1 97 ? -10.635 0.722 -5.770 1.00 94.75 97 GLN A CA 1
ATOM 763 C C . GLN A 1 97 ? -10.393 -0.355 -4.720 1.00 94.75 97 GLN A C 1
ATOM 765 O O . GLN A 1 97 ? -10.784 -0.167 -3.570 1.00 94.75 97 GLN A O 1
ATOM 770 N N . ASP A 1 98 ? -9.558 -1.334 -5.054 1.00 92.62 98 ASP A N 1
ATOM 771 C CA . ASP A 1 98 ? -9.322 -2.501 -4.222 1.00 92.62 98 ASP A CA 1
ATOM 772 C C . ASP A 1 98 ? -7.853 -2.611 -3.807 1.00 92.62 98 ASP A C 1
ATOM 774 O O . ASP A 1 98 ? -6.913 -2.531 -4.608 1.00 92.62 98 ASP A O 1
ATOM 778 N N . LEU A 1 99 ? -7.639 -2.778 -2.501 1.00 90.25 99 LEU A N 1
ATOM 779 C CA . LEU A 1 99 ? -6.325 -3.019 -1.920 1.00 90.25 99 LEU A CA 1
ATOM 780 C C . LEU A 1 99 ? -6.322 -4.327 -1.140 1.00 90.25 99 LEU A C 1
ATOM 782 O O . LEU A 1 99 ? -6.737 -4.381 0.017 1.00 90.25 99 LEU A O 1
ATOM 786 N N . HIS A 1 100 ? -5.716 -5.354 -1.731 1.00 88.12 100 HIS A N 1
ATOM 787 C CA . HIS A 1 100 ? -5.528 -6.646 -1.082 1.00 88.12 100 HIS A CA 1
ATOM 788 C C . HIS A 1 100 ? -4.083 -6.825 -0.612 1.00 88.12 100 HIS A C 1
ATOM 790 O O . HIS A 1 100 ? -3.131 -6.934 -1.395 1.00 88.12 100 HIS A O 1
ATOM 796 N N . VAL A 1 101 ? -3.901 -6.926 0.704 1.00 81.88 101 VAL A N 1
ATOM 797 C CA . VAL A 1 101 ? -2.605 -7.142 1.354 1.00 81.88 101 VAL A CA 1
ATOM 798 C C . VAL A 1 101 ? -2.615 -8.482 2.082 1.00 81.88 101 VAL A C 1
ATOM 800 O O . VAL A 1 101 ? -3.124 -8.619 3.194 1.00 81.88 101 VAL A O 1
ATOM 803 N N . ASN A 1 102 ? -2.013 -9.502 1.464 1.00 76.12 102 ASN A N 1
ATOM 804 C CA . ASN A 1 102 ? -2.109 -10.873 1.971 1.00 76.12 102 ASN A CA 1
ATOM 805 C C . ASN A 1 102 ? -1.073 -11.188 3.055 1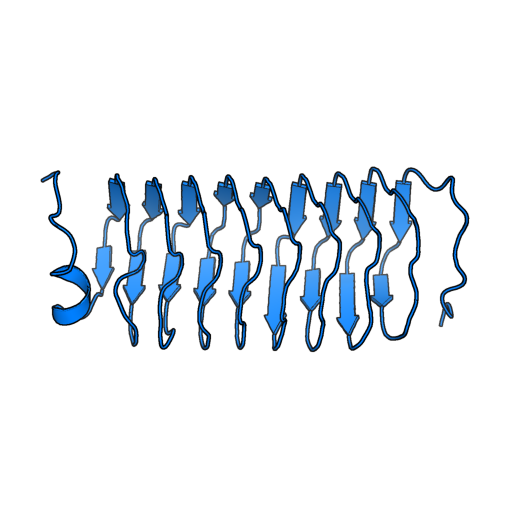.00 76.12 102 ASN A C 1
ATOM 807 O O . ASN A 1 102 ? -1.442 -11.498 4.176 1.00 76.12 102 ASN A O 1
ATOM 811 N N . LYS A 1 103 ? 0.226 -11.127 2.731 1.00 68.75 103 LYS A N 1
ATOM 812 C CA . LYS A 1 103 ? 1.336 -11.417 3.658 1.00 68.75 103 LYS A CA 1
ATOM 813 C C . LYS A 1 103 ? 2.333 -10.267 3.625 1.00 68.75 103 LYS A C 1
ATOM 815 O O . LYS A 1 103 ? 3.104 -10.160 2.681 1.00 68.75 103 LYS A O 1
ATOM 820 N N . GLY A 1 104 ? 2.342 -9.385 4.619 1.00 58.47 104 GLY A N 1
ATOM 821 C CA . GLY A 1 104 ? 3.133 -8.150 4.529 1.00 58.47 104 GLY A CA 1
ATOM 822 C C . GLY A 1 104 ? 3.696 -7.669 5.858 1.00 58.47 104 GLY A C 1
ATOM 823 O O . GLY A 1 104 ? 3.051 -7.766 6.901 1.00 58.47 104 GLY A O 1
ATOM 824 N N . LYS A 1 105 ? 4.926 -7.134 5.835 1.00 56.12 105 LYS A N 1
ATOM 825 C CA . LYS A 1 105 ? 5.464 -6.423 7.005 1.00 56.12 105 LYS A CA 1
ATOM 826 C C . LYS A 1 105 ? 4.996 -4.975 7.042 1.00 56.12 105 LYS A C 1
ATOM 828 O O . LYS A 1 105 ? 4.626 -4.556 8.132 1.00 56.12 105 LYS A O 1
ATOM 833 N N . ILE A 1 106 ? 5.117 -4.244 5.921 1.00 60.16 106 ILE A N 1
ATOM 834 C CA . ILE A 1 106 ? 4.832 -2.804 5.766 1.00 60.16 106 ILE A CA 1
ATOM 835 C C . ILE A 1 106 ? 4.628 -2.474 4.267 1.00 60.16 106 ILE A C 1
ATOM 837 O O . ILE A 1 106 ? 5.511 -2.794 3.484 1.00 60.16 106 ILE A O 1
ATOM 841 N N . VAL A 1 107 ? 3.559 -1.780 3.850 1.00 63.97 107 VAL A N 1
ATOM 842 C CA . VAL A 1 107 ? 3.405 -1.218 2.482 1.00 63.97 107 VAL A CA 1
ATOM 843 C C . VAL A 1 107 ? 4.251 0.052 2.331 1.00 63.97 107 VAL A C 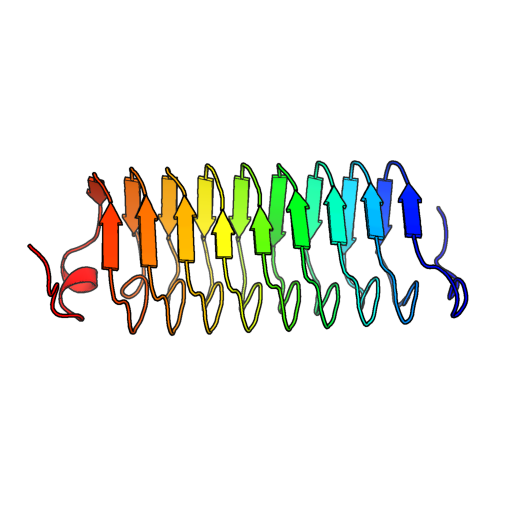1
ATOM 845 O O . VAL A 1 107 ? 5.080 0.143 1.422 1.00 63.97 107 VAL A O 1
ATOM 848 N N . SER A 1 108 ? 4.148 0.990 3.279 1.00 68.12 108 SER A N 1
ATOM 849 C CA . SER A 1 108 ? 5.034 2.162 3.372 1.00 68.12 108 SER A CA 1
ATOM 850 C C . SER A 1 108 ? 5.360 2.538 4.811 1.00 68.12 108 SER A C 1
ATOM 852 O O . SER A 1 108 ? 4.672 2.174 5.750 1.00 68.12 108 SER A O 1
ATOM 854 N N . GLN A 1 109 ? 6.474 3.234 5.023 1.00 74.94 109 GLN A N 1
ATOM 855 C CA . GLN A 1 109 ? 6.883 3.677 6.361 1.00 74.94 109 GLN A CA 1
ATOM 856 C C . GLN A 1 109 ? 6.077 4.906 6.777 1.00 74.94 109 GLN A C 1
ATOM 858 O O . GLN A 1 109 ? 5.770 5.088 7.952 1.00 74.94 109 GLN A O 1
ATOM 863 N N . LYS A 1 110 ? 5.755 5.746 5.796 1.00 77.94 110 LYS A N 1
ATOM 864 C CA . LYS A 1 110 ? 4.899 6.911 5.948 1.00 77.94 110 LYS A CA 1
ATOM 865 C C . LYS A 1 110 ? 3.931 6.944 4.781 1.00 77.94 110 LYS A C 1
ATOM 867 O O . LYS A 1 110 ? 4.375 6.804 3.638 1.00 77.94 110 LYS A O 1
ATOM 872 N N . PHE A 1 111 ? 2.672 7.140 5.130 1.00 77.75 111 PHE A N 1
ATOM 873 C CA . PHE A 1 111 ? 1.566 7.505 4.268 1.00 77.75 111 PHE A CA 1
ATOM 874 C C . PHE A 1 111 ? 0.932 8.778 4.814 1.00 77.75 111 PHE A C 1
ATOM 876 O O . PHE A 1 111 ? 0.763 8.887 6.028 1.00 77.75 111 PHE A O 1
ATOM 883 N N . SER A 1 112 ? 0.604 9.733 3.947 1.00 88.44 112 SER A N 1
ATOM 884 C CA . SER A 1 112 ? -0.281 10.827 4.349 1.00 88.44 112 SER A CA 1
ATOM 885 C C . SER A 1 112 ? -1.724 10.363 4.219 1.00 88.44 112 SER A C 1
ATOM 887 O O . SER A 1 112 ? -2.417 10.315 5.229 1.00 88.44 112 SER A O 1
ATOM 889 N N . SER A 1 113 ? -2.127 9.915 3.028 1.00 90.94 113 SER A N 1
ATOM 890 C CA . SER A 1 113 ? -3.513 9.522 2.763 1.00 90.94 113 SER A CA 1
ATOM 891 C C . SER A 1 113 ? -3.593 8.199 2.006 1.00 90.94 113 SER A C 1
ATOM 893 O O . SER A 1 113 ? -2.809 7.957 1.082 1.00 90.94 113 SER A O 1
ATOM 895 N N . LEU A 1 114 ? -4.564 7.376 2.393 1.00 91.00 114 LEU A N 1
ATOM 896 C CA . LEU A 1 114 ? -5.014 6.194 1.665 1.00 91.00 114 LEU A CA 1
ATOM 897 C C . LEU A 1 114 ? -6.514 6.346 1.388 1.00 91.00 114 LEU A C 1
ATOM 899 O O . LEU A 1 114 ? -7.280 6.539 2.333 1.00 91.00 114 LEU A O 1
ATOM 903 N N . ASN A 1 115 ? -6.888 6.284 0.111 1.00 94.06 115 ASN A N 1
ATOM 904 C CA . ASN A 1 115 ? -8.271 6.241 -0.347 1.00 94.06 115 ASN A CA 1
ATOM 905 C C . ASN A 1 115 ? -8.519 4.944 -1.127 1.00 94.06 115 ASN A C 1
ATOM 907 O O . ASN A 1 115 ? -7.749 4.630 -2.039 1.00 94.06 115 ASN A O 1
ATOM 911 N N . CYS A 1 116 ? -9.561 4.210 -0.754 1.00 92.88 116 CYS A N 1
ATOM 912 C CA . CYS A 1 116 ? -9.993 2.979 -1.406 1.00 92.88 116 CYS A CA 1
ATOM 913 C C . CYS A 1 116 ? -11.514 2.822 -1.365 1.00 92.88 116 CYS A C 1
ATOM 915 O O . CYS A 1 116 ? -12.190 3.573 -0.668 1.00 92.88 116 CYS A O 1
ATOM 917 N N . GLN A 1 117 ? -12.049 1.872 -2.130 1.00 94.56 117 GLN A N 1
ATOM 918 C CA . GLN A 1 117 ? -13.389 1.327 -1.908 1.00 94.56 117 GLN A CA 1
ATOM 919 C C . GLN A 1 117 ? -13.312 0.166 -0.915 1.00 94.56 117 GLN A C 1
ATOM 921 O O . GLN A 1 117 ? -13.979 0.204 0.116 1.00 94.56 117 GLN A O 1
ATOM 926 N N . VAL A 1 118 ? -12.400 -0.777 -1.170 1.00 93.00 118 VAL A N 1
ATOM 927 C CA . VAL A 1 118 ? -12.189 -1.955 -0.327 1.00 93.00 118 VAL A CA 1
ATOM 928 C C . VAL A 1 118 ? -10.732 -2.059 0.120 1.00 93.00 118 VAL A C 1
ATOM 930 O O . VAL A 1 118 ? -9.784 -1.905 -0.660 1.00 93.00 118 VAL A O 1
ATOM 933 N N . LEU A 1 119 ? -10.540 -2.350 1.407 1.00 89.56 119 LEU A N 1
ATOM 934 C CA . LEU A 1 119 ? -9.245 -2.661 1.999 1.00 89.56 119 LEU A CA 1
ATOM 935 C C . LEU A 1 119 ? -9.289 -3.997 2.731 1.00 89.56 119 LEU A C 1
ATOM 937 O O . LEU A 1 119 ? -9.765 -4.081 3.862 1.00 89.56 119 LEU A O 1
ATOM 941 N N . ASP A 1 120 ? -8.628 -4.992 2.147 1.00 87.69 120 ASP A N 1
ATOM 942 C CA . ASP A 1 120 ? -8.448 -6.305 2.753 1.00 87.69 120 ASP A CA 1
ATOM 943 C C . ASP A 1 120 ? -7.015 -6.502 3.228 1.00 87.69 120 ASP A C 1
ATOM 945 O O . ASP A 1 120 ? -6.065 -6.602 2.442 1.00 87.69 120 ASP A O 1
ATOM 949 N N . VAL A 1 121 ? -6.836 -6.652 4.536 1.00 81.44 121 VAL A N 1
ATOM 950 C CA . VAL A 1 121 ? -5.527 -6.930 5.132 1.00 81.44 121 VAL A CA 1
ATOM 951 C C . VAL A 1 121 ? -5.580 -8.243 5.895 1.00 81.44 121 VAL A C 1
ATOM 953 O O . VAL A 1 121 ? -6.069 -8.307 7.017 1.00 81.44 121 VAL A O 1
ATOM 956 N N . ASN A 1 122 ? -5.024 -9.301 5.304 1.00 76.50 122 ASN A N 1
ATOM 957 C CA . ASN A 1 122 ? -5.232 -10.665 5.786 1.00 76.50 122 ASN A CA 1
ATOM 958 C C . ASN A 1 122 ? -4.193 -11.169 6.792 1.00 76.50 122 ASN A C 1
ATOM 960 O O . ASN A 1 122 ? -4.559 -11.619 7.858 1.00 76.50 122 ASN A O 1
ATOM 964 N N . LYS A 1 123 ? -2.892 -11.188 6.487 1.00 69.56 123 LYS A N 1
ATOM 965 C CA . LYS A 1 123 ? -1.848 -11.719 7.390 1.00 69.56 123 LYS A CA 1
ATOM 966 C C . LYS A 1 123 ? -0.648 -10.779 7.406 1.00 69.56 123 LYS A C 1
ATOM 968 O O . LYS A 1 123 ? -0.027 -10.489 6.386 1.00 69.56 123 LYS A O 1
ATOM 973 N N . GLY A 1 124 ? -0.242 -10.297 8.573 1.00 64.25 124 GLY A N 1
ATOM 974 C CA . GLY A 1 124 ? 0.875 -9.359 8.613 1.00 64.25 124 GLY A CA 1
ATOM 975 C C . GLY A 1 124 ? 1.061 -8.638 9.929 1.00 64.25 124 GLY A C 1
ATOM 976 O O . GLY A 1 124 ? 0.367 -8.892 10.909 1.00 64.25 124 GLY A O 1
ATOM 977 N N . LYS A 1 125 ? 2.051 -7.741 9.929 1.00 61.62 125 LYS A N 1
ATOM 978 C CA . LYS A 1 125 ? 2.382 -6.914 11.093 1.00 61.62 125 LYS A CA 1
ATOM 979 C C . LYS A 1 125 ? 1.735 -5.532 11.013 1.00 61.62 125 LYS A C 1
ATOM 981 O O . LYS A 1 125 ? 0.943 -5.187 11.877 1.00 61.62 125 LYS A O 1
ATOM 986 N N . LEU A 1 126 ? 2.081 -4.743 9.998 1.00 66.81 126 LEU A N 1
ATOM 987 C CA . LEU A 1 126 ? 1.611 -3.366 9.831 1.00 66.81 126 LEU A CA 1
ATOM 988 C C . LEU A 1 126 ? 1.385 -3.049 8.350 1.00 66.81 126 LEU A C 1
ATOM 990 O O . LEU A 1 126 ? 2.189 -3.441 7.509 1.00 66.81 126 LEU A O 1
ATOM 994 N N . LEU A 1 127 ? 0.353 -2.274 8.017 1.00 71.00 127 LEU A N 1
ATOM 995 C CA . LEU A 1 127 ? 0.254 -1.633 6.701 1.00 71.00 127 LEU A CA 1
ATOM 996 C C . LEU A 1 127 ? 1.267 -0.481 6.619 1.00 71.00 127 LEU A C 1
ATOM 998 O O . LEU A 1 127 ? 2.003 -0.342 5.639 1.00 71.00 127 LEU A O 1
ATOM 1002 N N . THR A 1 128 ? 1.368 0.321 7.684 1.00 75.12 128 THR A N 1
ATOM 1003 C CA . THR A 1 128 ? 2.298 1.457 7.774 1.00 75.12 128 THR A CA 1
ATOM 1004 C C . THR A 1 128 ? 2.649 1.830 9.208 1.00 75.12 128 THR A C 1
ATOM 1006 O O . THR A 1 128 ? 1.934 1.502 10.143 1.00 75.12 128 THR A O 1
ATOM 1009 N N . GLN A 1 129 ? 3.765 2.531 9.427 1.00 81.19 129 GLN A N 1
ATOM 1010 C CA . GLN A 1 129 ? 4.048 3.083 10.761 1.00 81.19 129 GLN A CA 1
ATOM 1011 C C . GLN A 1 129 ? 3.226 4.345 11.032 1.00 81.19 129 GLN A C 1
ATOM 1013 O O . GLN A 1 129 ? 2.790 4.566 12.159 1.00 81.19 129 GLN A O 1
ATOM 1018 N N . LYS A 1 130 ? 3.030 5.185 10.013 1.00 83.94 130 LYS A N 1
ATOM 1019 C CA . LYS A 1 130 ? 2.256 6.424 10.118 1.00 83.94 130 LYS A CA 1
ATOM 1020 C C . LYS A 1 130 ? 1.323 6.553 8.925 1.00 83.94 130 LYS A C 1
ATOM 1022 O O . LYS A 1 130 ? 1.786 6.422 7.789 1.00 83.94 130 LYS A O 1
ATOM 1027 N N . LEU A 1 131 ? 0.063 6.826 9.216 1.00 85.44 131 LEU A N 1
ATOM 1028 C CA . LEU A 1 131 ? -0.980 7.195 8.272 1.00 85.44 131 LEU A CA 1
ATOM 1029 C C . LEU A 1 131 ? -1.697 8.419 8.844 1.00 85.44 131 LEU A C 1
ATOM 1031 O O . LEU A 1 131 ? -1.991 8.437 10.036 1.00 85.44 131 LEU A O 1
ATOM 1035 N N . THR A 1 132 ? -1.917 9.465 8.055 1.00 89.88 132 THR A N 1
ATOM 1036 C CA . THR A 1 132 ? -2.690 10.613 8.549 1.00 89.88 132 THR A CA 1
ATOM 1037 C C . THR A 1 132 ? -4.173 10.321 8.377 1.00 89.88 132 THR A C 1
ATOM 1039 O O . THR A 1 132 ? -4.894 10.305 9.367 1.00 89.88 132 THR A O 1
ATOM 1042 N N . SER A 1 133 ? -4.614 10.009 7.161 1.00 90.31 133 SER A N 1
ATOM 1043 C CA . SER A 1 133 ? -6.013 9.697 6.872 1.00 90.31 133 SER A CA 1
ATOM 1044 C C . SER A 1 133 ? -6.171 8.375 6.133 1.00 90.31 133 SER A C 1
ATOM 1046 O O . SER A 1 133 ? -5.421 8.059 5.205 1.00 90.31 133 SER A O 1
ATOM 1048 N N . LEU A 1 134 ? -7.177 7.622 6.557 1.00 90.12 134 LEU A N 1
ATOM 1049 C CA . LEU A 1 134 ? -7.713 6.467 5.861 1.00 90.12 134 LEU A CA 1
ATOM 1050 C C . LEU A 1 134 ? -9.179 6.735 5.547 1.00 90.12 134 LEU A C 1
ATOM 1052 O O . LEU A 1 134 ? -9.954 6.975 6.469 1.00 90.12 134 LEU A O 1
ATOM 1056 N N . SER A 1 135 ? -9.531 6.699 4.269 1.00 93.44 135 SER A N 1
ATOM 1057 C CA . SER A 1 135 ? -10.915 6.704 3.811 1.00 93.44 135 SER A CA 1
ATOM 1058 C C . SER A 1 135 ? -11.123 5.460 2.966 1.00 93.44 135 SER A C 1
ATOM 1060 O O . SER A 1 135 ? -10.419 5.260 1.979 1.00 93.44 135 SER A O 1
ATOM 1062 N N . CYS A 1 136 ? -12.006 4.586 3.421 1.00 92.50 136 CYS A N 1
ATOM 1063 C CA . CYS A 1 136 ? -12.368 3.372 2.709 1.00 92.50 136 CYS A CA 1
ATOM 1064 C C . CYS A 1 136 ? -13.753 2.969 3.207 1.00 92.50 136 CYS A C 1
ATOM 1066 O O . CYS A 1 136 ? -13.878 2.834 4.417 1.00 92.50 136 CYS A O 1
ATOM 1068 N N . PRO A 1 137 ? -14.784 2.855 2.361 1.00 93.19 137 PRO A N 1
ATOM 1069 C CA . PRO A 1 137 ? -16.081 2.319 2.753 1.00 93.19 137 PRO A CA 1
ATOM 1070 C C . PRO A 1 137 ? -15.954 0.983 3.483 1.00 93.19 137 PRO A C 1
ATOM 1072 O O . PRO A 1 137 ? -16.399 0.910 4.624 1.00 93.19 137 PRO A O 1
ATOM 1075 N N . ASP A 1 138 ? -15.220 0.025 2.909 1.00 92.25 138 ASP A N 1
ATOM 1076 C CA . ASP A 1 138 ? -15.161 -1.342 3.428 1.00 92.25 138 ASP A CA 1
ATOM 1077 C C . ASP A 1 138 ? -13.744 -1.695 3.893 1.00 92.25 138 ASP A C 1
ATOM 1079 O O . ASP A 1 138 ? -12.796 -1.780 3.102 1.00 92.25 138 ASP A O 1
ATOM 1083 N N . LEU A 1 139 ? -13.567 -1.899 5.202 1.00 87.94 139 LEU A N 1
ATOM 1084 C CA . LEU A 1 139 ? -12.298 -2.338 5.782 1.00 87.94 139 LEU A CA 1
ATOM 1085 C C . LEU A 1 139 ? -12.426 -3.714 6.421 1.00 87.94 139 LEU A C 1
ATOM 1087 O O . LEU A 1 139 ? -13.007 -3.862 7.497 1.00 87.94 139 LEU A O 1
ATOM 1091 N N . HIS A 1 140 ? -11.714 -4.688 5.862 1.00 87.06 140 HIS A N 1
ATOM 1092 C CA . HIS A 1 140 ? -11.546 -5.999 6.472 1.00 87.06 140 HIS A CA 1
ATOM 1093 C C . HIS A 1 140 ? -10.103 -6.198 6.934 1.00 87.06 140 HIS A C 1
ATOM 1095 O O . HIS A 1 140 ? -9.150 -6.302 6.157 1.00 87.06 140 HIS A O 1
ATOM 1101 N N . VAL A 1 141 ? -9.922 -6.290 8.249 1.00 79.75 141 VAL A N 1
ATOM 1102 C CA . VAL A 1 141 ? -8.606 -6.425 8.874 1.00 79.75 141 VAL A CA 1
ATOM 1103 C C . VAL A 1 141 ? -8.541 -7.725 9.677 1.00 79.75 141 VAL A C 1
ATOM 1105 O O . VAL A 1 141 ? -9.211 -7.907 10.687 1.00 79.75 141 VAL A O 1
ATOM 1108 N N . ASN A 1 142 ? -7.685 -8.649 9.250 1.00 78.44 142 ASN A N 1
ATOM 1109 C CA . ASN A 1 142 ? -7.518 -9.983 9.839 1.00 78.44 142 ASN A CA 1
ATOM 1110 C C . ASN A 1 142 ? -6.067 -10.252 10.298 1.00 78.44 142 ASN A C 1
ATOM 1112 O O . ASN A 1 142 ? -5.555 -11.364 10.251 1.00 78.44 142 ASN A O 1
ATOM 1116 N N . ILE A 1 143 ? -5.346 -9.217 10.717 1.00 66.56 143 ILE A N 1
ATOM 1117 C CA . ILE A 1 143 ? -3.905 -9.287 11.000 1.00 66.56 143 ILE A CA 1
ATOM 1118 C C . ILE A 1 143 ? -3.576 -9.709 12.432 1.00 66.56 143 ILE A C 1
ATOM 1120 O O . ILE A 1 143 ? -4.154 -9.225 13.383 1.00 66.56 143 ILE A O 1
ATOM 1124 N N . GLU A 1 144 ? -2.481 -10.436 12.646 1.00 65.06 144 GLU A N 1
ATOM 1125 C CA . GLU A 1 144 ? -1.984 -10.720 14.009 1.00 65.06 144 GLU A CA 1
ATOM 1126 C C . GLU A 1 144 ? -1.611 -9.458 14.827 1.00 65.06 144 GLU A C 1
ATOM 1128 O O . GLU A 1 144 ? -1.374 -9.535 16.034 1.00 65.06 144 GLU A O 1
ATOM 1133 N N . GLN A 1 145 ? -1.490 -8.291 14.181 1.00 65.69 145 GLN A N 1
ATOM 1134 C CA . GLN A 1 145 ? -1.039 -7.039 14.796 1.00 65.69 145 GLN A CA 1
ATOM 1135 C C . GLN A 1 145 ? -1.971 -5.848 14.500 1.00 65.69 145 GLN A C 1
ATOM 1137 O O . GLN A 1 145 ? -3.097 -5.878 14.968 1.00 65.69 145 GLN A O 1
ATOM 1142 N N . ARG A 1 146 ? -1.504 -4.755 13.870 1.00 73.25 146 ARG A N 1
ATOM 1143 C CA . ARG A 1 146 ? -2.222 -3.458 13.784 1.00 73.25 146 ARG A CA 1
ATOM 1144 C C . ARG A 1 146 ? -2.136 -2.890 12.375 1.00 73.25 146 ARG A C 1
ATOM 1146 O O . ARG A 1 146 ? -1.102 -3.058 11.738 1.00 73.25 146 ARG A O 1
ATOM 1153 N N . LEU A 1 147 ? -3.148 -2.165 11.901 1.00 75.38 147 LEU A N 1
ATOM 1154 C CA . LEU A 1 147 ? -3.099 -1.540 10.575 1.00 75.38 147 LEU A CA 1
ATOM 1155 C C . LEU A 1 147 ? -1.989 -0.481 10.527 1.00 75.38 147 LEU A C 1
ATOM 1157 O O . LEU A 1 147 ? -1.144 -0.484 9.627 1.00 75.38 147 LEU A O 1
ATOM 1161 N N . ALA A 1 148 ? -1.934 0.373 11.551 1.00 78.31 148 ALA A N 1
ATOM 1162 C CA . ALA A 1 148 ? -0.884 1.369 11.718 1.00 78.31 148 ALA A CA 1
ATOM 1163 C C . ALA A 1 148 ? -0.395 1.492 13.170 1.00 78.31 148 ALA A C 1
ATOM 1165 O O . ALA A 1 148 ? -1.062 1.076 14.114 1.00 78.31 148 ALA A O 1
ATOM 1166 N N . GLN A 1 149 ? 0.792 2.074 13.381 1.00 79.94 149 GLN A N 1
ATOM 1167 C CA . GLN A 1 149 ? 1.184 2.493 14.737 1.00 79.94 149 GLN A CA 1
ATOM 1168 C C . GLN A 1 149 ? 0.526 3.826 15.099 1.00 79.94 149 GLN A C 1
ATOM 1170 O O . GLN A 1 149 ? 0.036 3.988 16.210 1.00 79.94 149 GLN A O 1
ATOM 1175 N N . LYS A 1 150 ? 0.529 4.783 14.168 1.00 82.31 150 LYS A N 1
ATOM 1176 C CA . LYS A 1 150 ? -0.170 6.062 14.301 1.00 82.31 150 LYS A CA 1
ATOM 1177 C C . LYS A 1 150 ? -1.077 6.257 13.098 1.00 82.31 150 LYS A C 1
ATOM 1179 O O . LYS A 1 150 ? -0.599 6.151 11.967 1.00 82.31 150 LYS A O 1
ATOM 1184 N N . LEU A 1 151 ? -2.333 6.565 13.371 1.00 81.69 151 LEU A N 1
ATOM 1185 C CA . LEU A 1 151 ? -3.377 6.822 12.392 1.00 81.69 151 LEU A CA 1
ATOM 1186 C C . LEU A 1 151 ? -4.153 8.030 12.885 1.00 81.69 151 LEU A C 1
ATOM 1188 O O . LEU A 1 151 ? -4.659 7.938 13.981 1.00 81.69 151 LEU A O 1
ATOM 1192 N N . THR A 1 152 ? -4.211 9.163 12.193 1.00 85.75 152 THR A N 1
ATOM 1193 C CA . THR A 1 152 ? -4.929 10.322 12.763 1.00 85.75 152 THR A CA 1
ATOM 1194 C C . THR A 1 152 ? -6.441 10.169 12.615 1.00 85.75 152 THR A C 1
ATOM 1196 O O . THR A 1 152 ? -7.158 10.309 13.605 1.00 85.75 152 THR A O 1
ATOM 1199 N N . LEU A 1 153 ? -6.908 9.847 11.410 1.00 86.56 153 LEU A N 1
ATOM 1200 C CA . LEU A 1 153 ? -8.325 9.771 11.066 1.00 86.56 153 LEU A CA 1
ATOM 1201 C C . LEU A 1 153 ? -8.636 8.500 10.277 1.00 86.56 153 LEU A C 1
ATOM 1203 O O . LEU A 1 153 ? -7.907 8.152 9.344 1.00 86.56 153 LEU A O 1
ATOM 1207 N N . ILE A 1 154 ? -9.740 7.855 10.641 1.00 86.00 154 ILE A N 1
ATOM 1208 C CA . ILE A 1 154 ? -10.362 6.761 9.895 1.00 86.00 154 ILE A CA 1
ATOM 1209 C C . ILE A 1 154 ? -11.785 7.179 9.559 1.00 86.00 154 ILE A C 1
ATOM 1211 O O . ILE A 1 154 ? -12.512 7.618 10.449 1.00 86.00 154 ILE A O 1
ATOM 1215 N N . SER A 1 155 ? -12.161 7.032 8.295 1.00 89.38 155 SER A N 1
ATOM 1216 C CA . SER A 1 155 ? -13.533 7.168 7.829 1.00 89.38 155 SER A CA 1
ATOM 1217 C C . SER A 1 155 ? -13.914 5.940 7.013 1.00 89.38 155 SER A C 1
ATOM 1219 O O . SER A 1 155 ? -13.203 5.607 6.060 1.00 89.38 155 SER A O 1
ATOM 1221 N N . CYS A 1 156 ? -15.003 5.286 7.403 1.00 88.19 156 CYS A N 1
ATOM 1222 C CA . CYS A 1 156 ? -15.535 4.125 6.714 1.00 88.19 156 CYS A CA 1
ATOM 1223 C C . CYS A 1 156 ? -17.047 3.996 6.838 1.00 88.19 156 CYS A C 1
ATOM 1225 O O . CYS A 1 156 ? -17.676 4.735 7.594 1.00 88.19 156 CYS A O 1
ATOM 1227 N N . GLN A 1 157 ? -17.619 3.083 6.064 1.00 90.19 157 GLN A N 1
ATOM 1228 C CA . GLN A 1 157 ? -18.959 2.583 6.316 1.00 90.19 157 GLN A CA 1
ATOM 1229 C C . GLN A 1 157 ? -18.833 1.388 7.259 1.00 90.19 157 GLN A C 1
ATOM 1231 O O . GLN A 1 157 ? -19.239 1.501 8.413 1.00 90.19 157 GLN A O 1
ATOM 1236 N N . ASP A 1 158 ? -18.096 0.364 6.831 1.00 87.88 158 ASP A N 1
ATOM 1237 C CA . ASP A 1 158 ? -17.955 -0.904 7.532 1.00 87.88 158 ASP A CA 1
ATOM 1238 C C . ASP A 1 158 ? -16.501 -1.146 7.961 1.00 87.88 158 ASP A C 1
ATOM 1240 O O . ASP A 1 158 ? -15.560 -1.123 7.159 1.00 87.88 158 ASP A O 1
ATOM 1244 N N . LEU A 1 159 ? -16.296 -1.420 9.252 1.00 85.81 159 LEU A N 1
ATOM 1245 C CA . LEU A 1 159 ? -15.019 -1.889 9.786 1.00 85.81 159 LEU A CA 1
ATOM 1246 C C . LEU A 1 159 ? -15.193 -3.249 10.445 1.00 85.81 159 LEU A C 1
ATOM 1248 O O . LEU A 1 159 ? -15.789 -3.367 11.512 1.00 85.81 159 LEU A O 1
ATOM 1252 N N . HIS A 1 160 ? -14.551 -4.253 9.861 1.00 85.56 160 HIS A N 1
ATOM 1253 C CA . HIS A 1 160 ? -14.567 -5.617 10.353 1.00 85.56 160 HIS A CA 1
ATOM 1254 C C . HIS A 1 160 ? -13.162 -6.086 10.758 1.00 85.56 160 HIS A C 1
ATOM 1256 O O . HIS A 1 160 ? -12.231 -6.129 9.941 1.00 85.56 160 HIS A O 1
ATOM 1262 N N . VAL A 1 161 ? -12.994 -6.468 12.029 1.00 79.56 161 VAL A N 1
ATOM 1263 C CA . VAL A 1 161 ? -11.710 -6.880 12.617 1.00 79.56 161 VAL A CA 1
ATOM 1264 C C . VAL A 1 161 ? -11.818 -8.255 13.278 1.00 79.56 161 VAL A C 1
ATOM 1266 O O . VAL A 1 161 ? -12.273 -8.408 14.408 1.00 79.56 161 VAL A O 1
ATOM 1269 N N . ASN A 1 162 ? -11.323 -9.275 12.573 1.00 71.88 162 ASN A N 1
ATOM 1270 C CA . ASN A 1 162 ? -1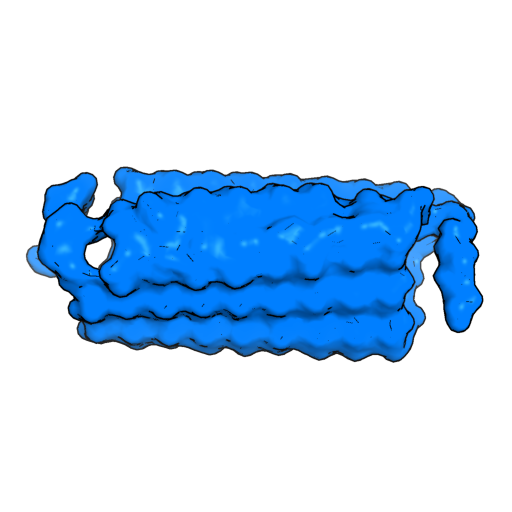1.567 -10.683 12.910 1.00 71.88 162 ASN A CA 1
ATOM 1271 C C . ASN A 1 162 ? -10.543 -11.285 13.887 1.00 71.88 162 ASN A C 1
ATOM 1273 O O . ASN A 1 162 ? -10.867 -12.044 14.800 1.00 71.88 162 ASN A O 1
ATOM 1277 N N . LYS A 1 163 ? -9.261 -10.986 13.670 1.00 64.38 163 LYS A N 1
ATOM 1278 C CA . LYS A 1 163 ? -8.128 -11.443 14.485 1.00 64.38 163 LYS A CA 1
ATOM 1279 C C . LYS A 1 163 ? -7.111 -10.319 14.490 1.00 64.38 163 LYS A C 1
ATOM 1281 O O . LYS A 1 163 ? -6.776 -9.838 13.414 1.00 64.38 163 LYS A O 1
ATOM 1286 N N . GLY A 1 164 ? -6.645 -9.907 15.668 1.00 57.78 164 GLY A N 1
ATOM 1287 C CA . GLY A 1 164 ? -5.633 -8.861 15.784 1.00 57.78 164 GLY A CA 1
ATOM 1288 C C . GLY A 1 164 ? -5.718 -8.023 17.042 1.00 57.78 164 GLY A C 1
ATOM 1289 O O . GLY A 1 164 ? -6.577 -8.213 17.894 1.00 57.78 164 GLY A O 1
ATOM 1290 N N . LYS A 1 165 ? -4.777 -7.090 17.172 1.00 55.91 165 LYS A N 1
ATOM 1291 C CA . LYS A 1 165 ? -4.901 -5.990 18.131 1.00 55.91 165 LYS A CA 1
ATOM 1292 C C . LYS A 1 165 ? -5.653 -4.850 17.437 1.00 55.91 165 LYS A C 1
ATOM 1294 O O . LYS A 1 165 ? -5.759 -4.814 16.219 1.00 55.91 165 LYS A O 1
ATOM 1299 N N . ILE A 1 166 ? -6.104 -3.890 18.231 1.00 63.25 166 ILE A N 1
ATOM 1300 C CA . ILE A 1 166 ? -6.777 -2.646 17.821 1.00 63.25 166 ILE A CA 1
ATOM 1301 C C . ILE A 1 166 ? -6.175 -2.024 16.524 1.00 63.25 166 ILE A C 1
ATOM 1303 O O . ILE A 1 166 ? -4.949 -2.047 16.340 1.00 63.25 166 ILE A O 1
ATOM 1307 N N . VAL A 1 167 ? -6.993 -1.391 15.669 1.00 68.38 167 VAL A N 1
ATOM 1308 C CA . VAL A 1 167 ? -6.600 -0.867 14.332 1.00 68.38 167 VAL A CA 1
ATOM 1309 C C . VAL A 1 167 ? -5.331 0.008 14.354 1.00 68.38 167 VAL A C 1
ATOM 1311 O O . VAL A 1 167 ? -4.464 -0.117 13.485 1.00 68.38 167 VAL A O 1
ATOM 1314 N N . SER A 1 168 ? -5.161 0.854 15.376 1.00 72.88 168 SER A N 1
ATOM 1315 C CA . SER A 1 168 ? -3.965 1.691 15.575 1.00 72.88 168 SER A CA 1
ATOM 1316 C C . SER A 1 168 ? -3.608 1.869 17.054 1.00 72.88 168 SER A C 1
ATOM 1318 O O . SER A 1 168 ? -4.479 1.767 17.907 1.00 72.88 168 SER A O 1
ATOM 1320 N N . GLN A 1 169 ? -2.338 2.130 17.411 1.00 71.56 169 GLN A N 1
ATOM 1321 C CA . GLN A 1 169 ? -1.975 2.449 18.816 1.00 71.56 169 GLN A CA 1
ATOM 1322 C C . GLN A 1 169 ? -2.435 3.836 19.243 1.00 71.56 169 GLN A C 1
ATOM 1324 O O . GLN A 1 169 ? -2.516 4.108 20.438 1.00 71.56 169 GLN A O 1
ATOM 1329 N N . LYS A 1 170 ? -2.617 4.724 18.269 1.00 72.44 170 LYS A N 1
ATOM 1330 C CA . LYS A 1 170 ? -3.092 6.085 18.472 1.00 72.44 170 LYS A CA 1
ATOM 1331 C C . LYS A 1 170 ? -3.945 6.468 17.280 1.00 72.44 170 LYS A C 1
ATOM 1333 O O . LYS A 1 170 ? -3.446 6.367 16.151 1.00 72.44 170 LYS A O 1
ATOM 1338 N N . PHE A 1 171 ? -5.157 6.929 17.546 1.00 75.19 171 PHE A N 1
ATOM 1339 C CA . PHE A 1 171 ? -5.940 7.714 16.610 1.00 75.19 171 PHE A CA 1
ATOM 1340 C C . PHE A 1 171 ? -6.697 8.848 17.278 1.00 75.19 171 PHE A C 1
ATOM 1342 O O . PHE A 1 171 ? -6.876 8.848 18.492 1.00 75.19 171 PHE A O 1
ATOM 1349 N N . SER A 1 172 ? -7.027 9.864 16.482 1.00 79.88 172 SER A N 1
ATOM 1350 C CA . SER A 1 172 ? -7.746 11.055 16.937 1.00 79.88 172 SER A CA 1
ATOM 1351 C C . SER A 1 172 ? -9.236 10.964 16.629 1.00 79.88 172 SER A C 1
ATOM 1353 O O . SER A 1 172 ? -10.030 11.497 17.390 1.00 79.88 172 SER A O 1
ATOM 1355 N N . SER A 1 173 ? -9.613 10.293 15.538 1.00 80.75 173 SER A N 1
ATOM 1356 C CA . SER A 1 173 ? -11.010 10.093 15.151 1.00 80.75 173 SER A CA 1
ATOM 1357 C C . SER A 1 173 ? -11.189 8.760 14.423 1.00 80.75 173 SER A C 1
ATOM 1359 O O . SER A 1 173 ? -10.367 8.393 13.575 1.00 80.75 173 SER A O 1
ATOM 1361 N N . LEU A 1 174 ? -12.256 8.051 14.786 1.00 82.50 174 LEU A N 1
ATOM 1362 C CA . LEU A 1 174 ? -12.785 6.879 14.099 1.00 82.50 174 LEU A CA 1
ATOM 1363 C C . LEU A 1 174 ? -14.239 7.194 13.759 1.00 82.50 174 LEU A C 1
ATOM 1365 O O . LEU A 1 174 ? -15.047 7.359 14.667 1.00 82.50 174 LEU A O 1
ATOM 1369 N N . ASN A 1 175 ? -14.542 7.307 12.472 1.00 86.81 175 ASN A N 1
ATOM 1370 C CA . ASN A 1 175 ? -15.891 7.527 11.975 1.00 86.81 175 ASN A CA 1
ATOM 1371 C C . ASN A 1 175 ? -16.261 6.373 11.045 1.00 86.81 175 ASN A C 1
ATOM 1373 O O . ASN A 1 175 ? -15.887 6.380 9.875 1.00 86.81 175 ASN A O 1
ATOM 1377 N N . CYS A 1 176 ? -16.931 5.373 11.598 1.00 84.31 176 CYS A N 1
ATOM 1378 C CA . CYS A 1 176 ? -17.432 4.218 10.872 1.00 84.31 176 CYS A CA 1
ATOM 1379 C C . CYS A 1 176 ? -18.880 3.989 11.283 1.00 84.31 176 CYS A C 1
ATOM 1381 O O . CYS A 1 176 ? -19.197 4.178 12.459 1.00 84.31 176 CYS A O 1
ATOM 1383 N N . GLN A 1 177 ? -19.738 3.651 10.323 1.00 86.88 177 GLN A N 1
ATOM 1384 C CA . GLN A 1 177 ? -21.156 3.420 10.593 1.00 86.88 177 GLN A CA 1
ATOM 1385 C C . GLN A 1 177 ? -21.331 2.104 11.344 1.00 86.88 177 GLN A C 1
ATOM 1387 O O . GLN A 1 177 ? -21.918 2.101 12.424 1.00 86.88 177 GLN A O 1
ATOM 1392 N N . ASP A 1 178 ? -20.705 1.045 10.835 1.00 85.56 178 ASP A N 1
ATOM 1393 C CA . ASP A 1 178 ? -20.775 -0.289 11.403 1.00 85.56 178 ASP A CA 1
ATOM 1394 C C . ASP A 1 178 ? -19.390 -0.778 11.843 1.00 85.56 178 ASP A C 1
ATOM 1396 O O . ASP A 1 178 ? -18.373 -0.646 11.151 1.00 85.56 178 ASP A O 1
ATOM 1400 N N . LEU A 1 179 ? -19.346 -1.323 13.059 1.00 83.38 179 LEU A N 1
ATOM 1401 C CA . LEU A 1 179 ? -18.142 -1.838 13.702 1.00 83.38 179 LEU A CA 1
ATOM 1402 C C . LEU A 1 179 ? -18.362 -3.300 14.092 1.00 83.38 179 LEU A C 1
ATOM 1404 O O . LEU A 1 179 ? -18.962 -3.583 15.128 1.00 83.38 179 LEU A O 1
ATOM 1408 N N . ASP A 1 180 ? -17.809 -4.223 13.312 1.00 83.62 180 ASP A N 1
ATOM 1409 C CA . ASP A 1 180 ? -17.704 -5.631 13.692 1.00 83.62 180 ASP A CA 1
ATOM 1410 C C . ASP A 1 180 ? -16.304 -5.906 14.256 1.00 83.62 180 ASP A C 1
ATOM 1412 O O . ASP A 1 180 ? -15.342 -6.233 13.555 1.00 83.62 180 ASP A O 1
ATOM 1416 N N . VAL A 1 181 ? -16.164 -5.660 15.556 1.00 73.62 181 VAL A N 1
ATOM 1417 C CA . VAL A 1 181 ? -14.899 -5.720 16.290 1.00 73.62 181 VAL A CA 1
ATOM 1418 C C . VAL A 1 181 ? -15.078 -6.555 17.550 1.00 73.62 181 VAL A C 1
ATOM 1420 O O . VAL A 1 181 ? -15.983 -6.321 18.350 1.00 73.62 181 VAL A O 1
ATOM 1423 N N . ASN A 1 182 ? -14.180 -7.512 17.791 1.00 65.62 182 ASN A N 1
ATOM 1424 C CA . ASN A 1 182 ? -14.203 -8.248 19.055 1.00 65.62 182 ASN A CA 1
ATOM 1425 C C . ASN A 1 182 ? -13.854 -7.294 20.221 1.00 65.62 182 ASN A C 1
ATOM 1427 O O . ASN A 1 182 ? -12.850 -6.584 20.161 1.00 65.62 182 ASN A O 1
ATOM 1431 N N . MET A 1 183 ? -14.666 -7.282 21.285 1.00 51.03 183 MET A N 1
ATOM 1432 C CA . MET A 1 183 ? -14.621 -6.321 22.402 1.00 51.03 183 MET A CA 1
ATOM 1433 C C . MET A 1 183 ? -13.227 -6.115 23.020 1.00 51.03 183 MET A C 1
ATOM 1435 O O . MET A 1 183 ? -12.849 -4.975 23.295 1.00 51.03 183 MET A O 1
ATOM 1439 N N . GLU A 1 184 ? -12.401 -7.158 23.168 1.00 56.41 184 GLU A N 1
ATOM 1440 C CA . GLU A 1 184 ? -11.018 -7.024 23.681 1.00 56.41 184 GLU A CA 1
ATOM 1441 C C . GLU A 1 184 ? -10.139 -6.077 22.834 1.00 56.41 184 GLU A C 1
ATOM 1443 O O . GLU A 1 184 ? -9.155 -5.507 23.315 1.00 56.41 184 GLU A O 1
ATOM 1448 N N . GLN A 1 185 ? -10.500 -5.885 21.563 1.00 56.31 185 GLN A N 1
ATOM 1449 C CA . GLN A 1 185 ? -9.787 -5.080 20.576 1.00 56.31 185 GLN A CA 1
ATOM 1450 C C . GLN A 1 185 ? -10.262 -3.616 20.517 1.00 56.31 185 GLN A C 1
ATOM 1452 O O . GLN A 1 185 ? -9.691 -2.833 19.759 1.00 56.31 185 GLN A O 1
ATOM 1457 N N . LEU A 1 186 ? -11.258 -3.207 21.309 1.00 52.91 186 LEU A N 1
ATOM 1458 C CA . LEU A 1 186 ? -11.713 -1.809 21.361 1.00 52.91 186 LEU A CA 1
ATOM 1459 C C . LEU A 1 186 ? -11.245 -1.081 22.632 1.00 52.91 186 LEU A C 1
ATOM 1461 O O . LEU A 1 186 ? -10.847 0.082 22.571 1.00 52.91 186 LEU A O 1
ATOM 1465 N N . PHE A 1 187 ? -11.169 -1.779 23.771 1.00 45.16 187 PHE A N 1
ATOM 1466 C CA . PHE A 1 187 ? -10.905 -1.184 25.095 1.00 45.16 187 PHE A CA 1
ATOM 1467 C C . PHE A 1 187 ? -9.515 -0.545 25.300 1.00 45.16 187 PHE A C 1
ATOM 1469 O O . PHE A 1 187 ? -9.281 0.109 26.315 1.00 45.16 187 PHE A O 1
ATOM 1476 N N . ALA A 1 188 ? -8.573 -0.676 24.361 1.00 48.25 188 ALA A N 1
ATOM 1477 C CA . ALA A 1 188 ? -7.213 -0.153 24.537 1.00 48.25 188 ALA A CA 1
ATOM 1478 C C . ALA A 1 188 ? -7.029 1.334 24.158 1.00 48.25 188 ALA A C 1
ATOM 1480 O O . ALA A 1 188 ? -5.898 1.826 24.179 1.00 48.25 188 ALA A O 1
ATOM 1481 N N . GLN A 1 189 ? -8.090 2.066 23.807 1.00 51.88 189 GLN A N 1
ATOM 1482 C CA . GLN A 1 189 ? -8.047 3.517 23.603 1.00 51.88 189 GLN A CA 1
ATOM 1483 C C . GLN A 1 189 ? -9.390 4.126 24.000 1.00 51.88 189 GLN A C 1
ATOM 1485 O O . GLN A 1 189 ? -10.420 3.730 23.471 1.00 51.88 189 GLN A O 1
ATOM 1490 N N . LYS A 1 190 ? -9.374 5.095 24.927 1.00 40.38 190 LYS A N 1
ATOM 1491 C CA . LYS A 1 190 ? -10.535 5.946 25.214 1.00 40.38 190 LYS A CA 1
ATOM 1492 C C . LYS A 1 190 ? -11.095 6.463 23.887 1.00 40.38 190 LYS A C 1
ATOM 1494 O O . LYS A 1 190 ? -10.419 7.233 23.208 1.00 40.38 190 LYS A O 1
ATOM 1499 N N . LEU A 1 191 ? -12.315 6.062 23.549 1.00 46.47 191 LEU A N 1
ATOM 1500 C CA . LEU A 1 191 ? -13.140 6.754 22.569 1.00 46.47 191 LEU A CA 1
ATOM 1501 C C . LEU A 1 191 ? -13.468 8.129 23.163 1.00 46.47 191 LEU A C 1
ATOM 1503 O O . LEU A 1 191 ? -14.463 8.299 23.854 1.00 46.47 191 LEU A O 1
ATOM 1507 N N . THR A 1 192 ? -12.597 9.121 22.982 1.00 38.09 192 THR A N 1
ATOM 1508 C CA . THR A 1 192 ? -12.975 10.521 23.215 1.00 38.09 192 THR A CA 1
ATOM 1509 C C . THR A 1 192 ? -13.705 11.022 21.981 1.00 38.09 192 THR A C 1
ATOM 1511 O O . THR A 1 192 ? -13.110 11.718 21.163 1.00 38.09 192 THR A O 1
ATOM 1514 N N . SER A 1 193 ? -14.942 10.563 21.802 1.00 33.25 193 SER A N 1
ATOM 1515 C CA . SER A 1 193 ? -16.068 11.248 21.144 1.00 33.25 193 SER A CA 1
ATOM 1516 C C . SER A 1 193 ? -17.141 10.225 20.775 1.00 33.25 193 SER A C 1
ATOM 1518 O O . SER A 1 193 ? -17.143 9.698 19.669 1.00 33.25 193 SER A O 1
ATOM 1520 N N . LEU A 1 194 ? -18.017 9.945 21.737 1.00 34.00 194 LEU A N 1
ATOM 1521 C CA . LEU A 1 194 ? -19.474 9.970 21.594 1.00 34.00 194 LEU A CA 1
ATOM 1522 C C . LEU A 1 194 ? -20.024 10.427 22.949 1.00 34.00 194 LEU A C 1
ATOM 1524 O O . LEU A 1 194 ? -19.571 9.857 23.969 1.00 34.00 194 LEU A O 1
#

Organism: Sinanodonta woodiana (NCBI:txid1069815)

Sequence (194 aa):
MNKGKLLTQKVTSLSCPDLYVNMEQRFAQKLTSFSCQDLHVNKGKRLAHKLTSLSCQDLHMNKGKLLTQKLTFLSCPDLHVNIVQRLAQKLTFLSCQDLHVNKGKIVSQKFSSLNCQVLDVNKGKLLTQKLTSLSCPDLHVNIEQRLAQKLTLISCQDLHVNKGKIVSQKFSSLNCQDLDVNMEQLFAQKLTSL

Radius of gyration: 17.19 Å; chains: 1; bounding box: 41×24×48 Å